Protein AF-A0A2S8BCZ3-F1 (afdb_monomer_lite)

Organism: NCBI:txid1858794

Secondary structure (DSSP, 8-state):
-HHHHHHHTT----HHHHHHHHHS--EEPPPHHHHHHHHHHHHHHH-SSS-HHHHHHHHHHHTBPPHHHHHHHHHHHHHHHHHHHHHHS---TT-EEEEEEE-S-SSSEEEEEEETTEEEEEEESSS--BTTTHHHHHHHHSSSSHHHHHHHHIIIIIIIT--GGGGS--TTSHHHHHHHHHHHTHHHHHT-TTHHHHHHHHHHHTT----HHHHHHHHHHHHGGG--EEPP-

Radius of gyration: 19.7 Å; chains: 1; bounding box: 49×42×50 Å

Structure (mmCIF, N/CA/C/O backbone):
data_AF-A0A2S8BCZ3-F1
#
_entry.id   AF-A0A2S8BCZ3-F1
#
loop_
_atom_site.group_PDB
_atom_site.id
_atom_site.type_symbol
_atom_site.label_atom_id
_atom_site.label_alt_id
_atom_site.label_comp_id
_atom_site.label_asym_id
_atom_site.label_entity_id
_atom_site.label_seq_id
_atom_site.pdbx_PDB_ins_code
_atom_site.Cartn_x
_atom_site.Cartn_y
_atom_site.Cartn_z
_atom_site.occupancy
_atom_site.B_iso_or_equiv
_atom_site.auth_seq_id
_atom_site.auth_comp_id
_atom_site.auth_asym_id
_atom_site.auth_atom_id
_atom_site.pdbx_PDB_model_num
ATOM 1 N N . MET A 1 1 ? -4.764 7.929 25.151 1.00 66.12 1 MET A N 1
ATOM 2 C CA . MET A 1 1 ? -5.389 9.267 25.342 1.00 66.12 1 MET A CA 1
ATOM 3 C C . MET A 1 1 ? -4.567 10.237 26.200 1.00 66.12 1 MET A C 1
ATOM 5 O O . MET A 1 1 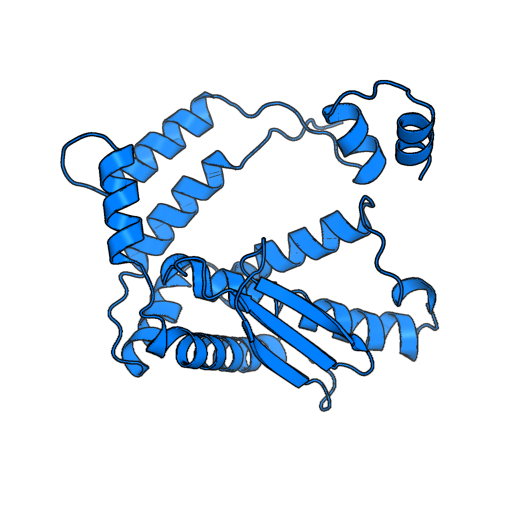? -4.537 11.414 25.863 1.00 66.12 1 MET A O 1
ATOM 9 N N . ALA A 1 2 ? -3.875 9.798 27.263 1.00 86.12 2 ALA A N 1
ATOM 10 C CA . ALA A 1 2 ? -3.095 10.701 28.126 1.00 86.12 2 ALA A CA 1
ATOM 11 C C . ALA A 1 2 ? -1.999 11.498 27.385 1.00 86.12 2 ALA A C 1
ATOM 13 O O . ALA A 1 2 ? -1.845 12.691 27.629 1.00 86.12 2 ALA A O 1
ATOM 14 N N . CYS A 1 3 ? -1.279 10.871 26.446 1.00 90.25 3 CYS A N 1
ATOM 15 C CA . CYS A 1 3 ? -0.257 11.545 25.633 1.00 90.25 3 CYS A CA 1
ATOM 16 C C . CYS A 1 3 ? -0.834 12.699 24.794 1.00 90.25 3 CYS A C 1
ATOM 18 O O . CYS A 1 3 ? -0.354 13.826 24.896 1.00 90.25 3 CYS A O 1
ATOM 20 N N . ALA A 1 4 ? -1.942 12.472 24.081 1.00 88.81 4 ALA A N 1
ATOM 21 C CA . ALA A 1 4 ? -2.619 13.525 23.320 1.00 88.81 4 ALA A CA 1
A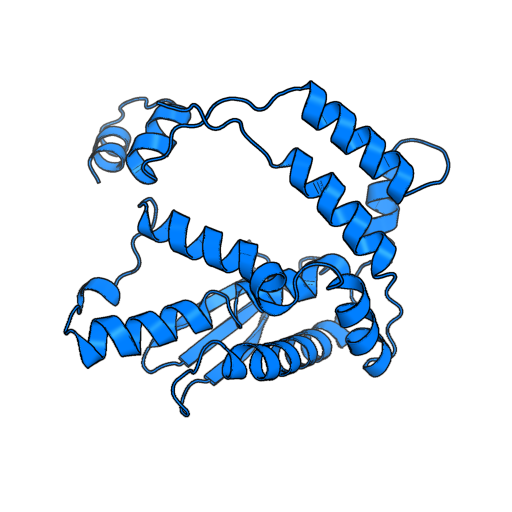TOM 22 C C . ALA A 1 4 ? -3.065 14.690 24.223 1.00 88.81 4 ALA A C 1
ATOM 24 O O . ALA A 1 4 ? -2.827 15.850 23.897 1.00 88.81 4 ALA A O 1
ATOM 25 N N . GLY A 1 5 ? -3.634 14.387 25.397 1.00 91.19 5 GLY A N 1
ATOM 26 C CA . GLY A 1 5 ? -4.016 15.406 26.380 1.00 91.19 5 GLY A CA 1
ATOM 27 C C . GLY A 1 5 ? -2.832 16.249 26.865 1.00 91.19 5 GLY A C 1
ATOM 28 O O . GLY A 1 5 ? -2.926 17.474 26.911 1.00 91.19 5 GLY A O 1
ATOM 29 N N . ARG A 1 6 ? -1.688 15.615 27.155 1.00 92.81 6 ARG A N 1
ATOM 30 C CA . ARG A 1 6 ? -0.441 16.311 27.516 1.00 92.81 6 ARG A CA 1
ATOM 31 C C . ARG A 1 6 ? 0.044 17.236 26.392 1.00 92.81 6 ARG A C 1
ATOM 33 O O . ARG A 1 6 ? 0.388 18.384 26.672 1.00 92.81 6 ARG A O 1
ATOM 40 N N . LYS A 1 7 ? 0.010 16.782 25.132 1.00 92.50 7 LYS A N 1
ATOM 41 C CA . LYS A 1 7 ? 0.375 17.611 23.967 1.00 92.50 7 LYS A CA 1
ATOM 42 C C . LYS A 1 7 ? -0.552 18.814 23.807 1.00 92.50 7 LYS A C 1
ATOM 44 O O . LYS A 1 7 ? -0.068 19.927 23.623 1.00 92.50 7 LYS A O 1
ATOM 49 N N . PHE A 1 8 ? -1.865 18.622 23.932 1.00 93.00 8 PHE A N 1
ATOM 50 C CA . PHE A 1 8 ? -2.829 19.726 23.863 1.00 93.00 8 PHE A CA 1
ATOM 51 C C . PHE A 1 8 ? -2.687 20.720 25.020 1.00 93.00 8 PHE A C 1
ATOM 53 O O . PHE A 1 8 ? -2.953 21.904 24.840 1.00 93.00 8 PHE A O 1
ATOM 60 N N . ALA A 1 9 ? -2.192 20.273 26.176 1.00 95.81 9 ALA A N 1
ATOM 61 C CA . ALA A 1 9 ? -1.815 21.141 27.290 1.00 95.81 9 ALA A CA 1
ATOM 62 C C . ALA A 1 9 ? -0.454 21.853 27.096 1.00 95.81 9 ALA A C 1
ATOM 64 O O . ALA A 1 9 ? 0.031 22.506 28.018 1.00 95.81 9 ALA A O 1
ATOM 65 N N . GLY A 1 10 ? 0.183 21.724 25.926 1.00 94.88 10 GLY A N 1
ATOM 66 C CA . GLY A 1 10 ? 1.445 22.388 25.587 1.00 94.88 10 GLY A CA 1
ATOM 67 C C . GLY A 1 10 ? 2.708 21.671 26.073 1.00 94.88 10 GLY A C 1
ATOM 68 O O . GLY A 1 10 ? 3.806 22.215 25.932 1.00 94.88 10 GLY A O 1
ATOM 69 N N . GLN A 1 11 ? 2.592 20.459 26.629 1.00 95.62 11 GLN A N 1
ATOM 70 C CA . GLN A 1 11 ? 3.765 19.697 27.059 1.00 95.62 11 GLN A CA 1
ATOM 71 C C . GLN A 1 11 ? 4.572 19.218 25.850 1.00 95.62 11 GLN A C 1
ATOM 73 O O . GLN A 1 11 ? 4.024 18.700 24.875 1.00 95.62 11 GLN A O 1
ATOM 78 N N . GLN A 1 12 ? 5.892 19.368 25.939 1.00 94.69 12 GLN A N 1
ATOM 79 C CA . GLN A 1 12 ? 6.823 18.857 24.939 1.00 94.69 12 GLN A CA 1
ATOM 80 C C . GLN A 1 12 ? 7.092 17.380 25.222 1.00 94.69 12 GLN A C 1
ATOM 82 O O . GLN A 1 12 ? 7.726 17.045 26.219 1.00 94.69 12 GLN A O 1
ATOM 87 N N . ILE A 1 13 ? 6.598 16.510 24.347 1.00 93.19 13 ILE A N 1
ATOM 88 C CA . ILE A 1 13 ? 6.816 15.063 24.410 1.00 93.19 13 ILE A CA 1
ATOM 89 C C . ILE A 1 13 ? 7.781 14.688 23.290 1.00 93.19 13 ILE A C 1
ATOM 91 O O . ILE A 1 13 ? 7.606 15.110 22.146 1.00 93.19 13 ILE A O 1
ATOM 95 N N . GLY A 1 14 ? 8.821 13.920 23.615 1.00 93.81 14 GLY A N 1
ATOM 96 C CA . GLY A 1 14 ? 9.777 13.448 22.616 1.00 93.81 14 GLY A CA 1
ATOM 97 C C . GLY A 1 14 ? 9.158 12.393 21.697 1.00 93.81 14 GLY A C 1
ATOM 98 O O . GLY A 1 14 ? 8.356 11.581 22.140 1.00 93.81 14 GLY A O 1
ATOM 99 N N . PHE A 1 15 ? 9.582 12.340 20.432 1.00 92.19 15 PHE A N 1
ATOM 100 C CA . PHE A 1 15 ? 9.026 11.414 19.432 1.00 92.19 15 PHE A CA 1
ATOM 101 C C . PHE A 1 15 ? 9.010 9.937 19.876 1.00 92.19 15 PHE A C 1
ATOM 103 O O . PHE A 1 15 ? 8.017 9.246 19.686 1.00 92.19 15 PHE A O 1
ATOM 110 N N . VAL A 1 16 ? 10.088 9.449 20.506 1.00 93.50 16 VAL A N 1
ATOM 111 C CA . VAL A 1 16 ? 10.165 8.054 20.989 1.00 93.50 16 VAL A CA 1
ATOM 112 C C . VAL A 1 16 ? 9.183 7.793 22.136 1.00 93.50 16 VAL A C 1
ATOM 114 O O . VAL A 1 16 ? 8.592 6.719 22.199 1.00 93.50 16 VAL A O 1
ATOM 117 N N . GLU A 1 17 ? 8.994 8.766 23.032 1.00 93.88 17 GLU A N 1
ATOM 118 C CA . GLU A 1 17 ? 7.990 8.674 24.099 1.00 93.88 17 GLU A CA 1
ATOM 119 C C . GLU A 1 17 ? 6.579 8.694 23.507 1.00 93.88 17 GLU A C 1
ATOM 121 O O . GLU A 1 17 ? 5.750 7.875 23.882 1.00 93.88 17 GLU A O 1
ATOM 126 N N . GLU A 1 18 ? 6.328 9.560 22.524 1.00 93.38 18 GLU A N 1
ATOM 127 C CA . GLU A 1 18 ? 5.038 9.632 21.840 1.00 93.38 18 GLU A CA 1
ATOM 128 C C . GLU A 1 18 ? 4.681 8.312 21.141 1.00 93.38 18 GLU A C 1
ATOM 130 O O . GLU A 1 18 ? 3.559 7.827 21.288 1.00 93.38 18 GLU A O 1
ATOM 135 N N . VAL A 1 19 ? 5.637 7.691 20.440 1.00 93.19 19 VAL A N 1
ATOM 136 C CA . VAL A 1 19 ? 5.438 6.380 19.802 1.00 93.19 19 VAL A CA 1
ATOM 137 C C . VAL A 1 19 ? 5.111 5.302 20.833 1.00 93.19 19 VAL A C 1
ATOM 139 O O . VAL A 1 19 ? 4.165 4.542 20.631 1.00 93.19 19 VAL A O 1
ATOM 142 N N . ARG A 1 20 ? 5.845 5.255 21.951 1.00 93.56 20 ARG A N 1
ATOM 143 C CA . ARG A 1 20 ? 5.561 4.313 23.041 1.00 93.56 20 ARG A CA 1
ATOM 144 C C . ARG A 1 20 ? 4.155 4.519 23.594 1.00 93.56 20 ARG A C 1
ATOM 146 O O . ARG A 1 20 ? 3.404 3.562 23.723 1.00 93.56 20 ARG A O 1
ATOM 153 N N . ASP A 1 21 ? 3.793 5.757 23.900 1.00 93.69 21 ASP A N 1
ATOM 154 C CA . ASP A 1 21 ? 2.518 6.068 24.540 1.00 93.69 21 ASP A CA 1
ATOM 155 C C . ASP A 1 21 ? 1.301 5.812 23.649 1.00 93.69 21 ASP A C 1
ATOM 157 O O . ASP A 1 21 ? 0.216 5.513 24.154 1.00 93.69 21 ASP A O 1
ATOM 161 N N . TYR A 1 22 ? 1.447 5.998 22.336 1.00 93.12 22 TYR A N 1
ATOM 162 C CA . TYR A 1 22 ? 0.366 5.755 21.388 1.00 93.12 22 TYR A CA 1
ATOM 163 C C . TYR A 1 22 ? 0.295 4.312 20.929 1.00 93.12 22 TYR A C 1
ATOM 165 O O . TYR A 1 22 ? -0.805 3.795 20.779 1.00 93.12 22 TYR A O 1
ATOM 173 N N . PHE A 1 23 ? 1.427 3.659 20.697 1.00 92.88 23 PHE A N 1
ATOM 174 C CA . PHE A 1 23 ? 1.451 2.391 19.973 1.00 92.88 23 PHE A CA 1
ATOM 175 C C . PHE A 1 23 ? 1.969 1.214 20.804 1.00 92.88 23 PHE A C 1
ATOM 177 O O . PHE A 1 23 ? 2.004 0.100 20.295 1.00 92.88 23 PHE A O 1
ATOM 184 N N . ASP A 1 24 ? 2.336 1.447 22.068 1.00 93.06 24 ASP A N 1
ATOM 185 C CA . ASP A 1 24 ? 2.857 0.443 23.008 1.00 93.06 24 ASP A CA 1
ATOM 186 C C . ASP A 1 24 ? 4.100 -0.298 22.480 1.00 93.06 24 ASP A C 1
ATOM 188 O O . ASP A 1 24 ? 4.313 -1.489 22.712 1.00 93.06 24 ASP A O 1
ATOM 192 N N . VAL A 1 25 ? 4.943 0.424 21.732 1.00 92.38 25 VAL A N 1
ATOM 193 C CA . VAL A 1 25 ? 6.197 -0.097 21.178 1.00 92.38 25 VAL A CA 1
ATOM 194 C C . VAL A 1 25 ? 7.382 0.799 21.503 1.00 92.38 25 VAL A C 1
ATOM 196 O O . VAL A 1 25 ? 7.318 2.025 21.444 1.00 92.38 25 VAL A O 1
ATOM 199 N N . ASP A 1 26 ? 8.505 0.158 21.806 1.00 92.31 26 ASP A N 1
ATOM 200 C CA . ASP A 1 26 ? 9.773 0.822 22.055 1.00 92.31 26 ASP A CA 1
ATOM 201 C C . ASP A 1 26 ? 10.632 0.851 20.779 1.00 92.31 26 ASP A C 1
ATOM 203 O O . ASP A 1 26 ? 11.005 -0.197 20.234 1.00 92.31 26 ASP A O 1
ATOM 207 N N . ILE A 1 27 ? 10.969 2.058 20.312 1.00 92.31 27 ILE A N 1
ATOM 208 C CA . ILE A 1 27 ? 11.780 2.276 19.107 1.00 92.31 27 ILE A CA 1
ATOM 209 C C . ILE A 1 27 ? 13.108 2.973 19.417 1.00 92.31 27 ILE A C 1
ATOM 211 O O . ILE A 1 27 ? 13.220 3.799 20.321 1.00 92.31 27 ILE A O 1
ATOM 215 N N . ALA A 1 28 ? 14.113 2.685 18.598 1.00 91.19 28 ALA A N 1
ATOM 216 C CA . ALA A 1 28 ? 15.387 3.383 18.564 1.00 91.19 28 ALA A CA 1
ATOM 217 C C . ALA A 1 28 ? 15.843 3.599 17.115 1.00 91.19 28 ALA A C 1
ATOM 219 O O . ALA A 1 28 ? 15.334 2.983 16.173 1.00 91.19 28 ALA A O 1
ATOM 220 N N . LYS A 1 29 ? 16.832 4.480 16.928 1.00 88.38 29 LYS A N 1
ATOM 221 C CA . LYS A 1 29 ? 17.465 4.678 15.618 1.00 88.38 29 LYS A CA 1
ATOM 222 C C . LYS A 1 29 ? 17.989 3.339 15.092 1.00 88.38 29 LYS A C 1
ATOM 224 O O . LYS A 1 29 ? 18.564 2.564 15.854 1.00 88.38 29 LYS A O 1
ATOM 229 N N . GLY A 1 30 ? 17.765 3.069 13.808 1.00 86.88 30 GLY A N 1
ATOM 230 C CA . GLY A 1 30 ? 18.296 1.870 13.172 1.00 86.88 30 GLY A CA 1
ATOM 231 C C . GLY A 1 30 ? 19.814 1.926 13.011 1.00 86.88 30 GLY A C 1
ATOM 232 O O . GLY A 1 30 ? 20.444 2.974 13.167 1.00 86.88 30 GLY A O 1
ATOM 233 N N . ASP A 1 31 ? 20.388 0.767 12.710 1.00 90.00 31 ASP A N 1
ATOM 234 C CA . ASP A 1 31 ? 21.821 0.591 12.502 1.00 90.00 31 ASP A CA 1
ATOM 235 C C . ASP A 1 31 ? 22.254 1.168 11.136 1.00 90.00 31 ASP A C 1
ATOM 237 O O . ASP A 1 31 ? 21.795 0.674 10.098 1.00 90.00 31 ASP A O 1
ATOM 241 N N . PRO A 1 32 ? 23.155 2.170 11.098 1.00 92.75 32 PRO A N 1
ATOM 242 C CA . PRO A 1 32 ? 23.671 2.725 9.851 1.00 92.75 32 PRO A CA 1
ATOM 243 C C . PRO A 1 32 ? 24.311 1.699 8.906 1.00 92.75 32 PRO A C 1
ATOM 245 O O . PRO A 1 32 ? 24.286 1.911 7.691 1.00 92.75 32 PRO A O 1
ATOM 248 N N . ASP A 1 33 ? 24.869 0.595 9.416 1.00 93.56 33 ASP A N 1
ATOM 249 C CA . ASP A 1 33 ? 25.419 -0.468 8.567 1.00 93.56 33 ASP A CA 1
ATOM 250 C C . ASP A 1 33 ? 24.337 -1.189 7.765 1.00 93.56 33 ASP A C 1
ATOM 252 O O . ASP A 1 33 ? 24.552 -1.512 6.595 1.00 93.56 33 ASP A O 1
ATOM 256 N N . ARG A 1 34 ? 23.137 -1.357 8.329 1.00 91.88 34 ARG A N 1
ATOM 257 C CA . ARG A 1 34 ? 21.996 -1.917 7.591 1.00 91.88 34 ARG A CA 1
ATOM 258 C C . ARG A 1 34 ? 21.568 -1.011 6.448 1.00 91.88 34 ARG A C 1
ATOM 260 O O . ARG A 1 34 ? 21.281 -1.504 5.361 1.00 91.88 34 ARG A O 1
ATOM 267 N N . TYR A 1 35 ? 21.578 0.304 6.659 1.00 93.12 35 TYR A N 1
ATOM 268 C CA . TYR A 1 35 ? 21.271 1.260 5.595 1.00 93.12 35 TYR A CA 1
ATOM 269 C C . TYR A 1 35 ? 22.334 1.233 4.490 1.00 93.12 35 TYR A C 1
ATOM 271 O O . TYR A 1 35 ? 21.990 1.220 3.309 1.00 93.12 35 TYR A O 1
ATOM 279 N N . ARG A 1 36 ? 23.625 1.136 4.843 1.00 95.00 36 ARG A N 1
ATOM 280 C CA . ARG A 1 36 ? 24.702 0.942 3.855 1.00 95.00 36 ARG A CA 1
ATOM 281 C C . ARG A 1 36 ? 24.513 -0.339 3.044 1.00 95.00 36 ARG A C 1
ATOM 283 O O . ARG A 1 36 ? 24.587 -0.296 1.821 1.00 95.00 36 ARG A O 1
ATOM 290 N N . GLN A 1 37 ? 24.215 -1.458 3.701 1.00 95.44 37 GLN A N 1
ATOM 291 C CA . GLN A 1 37 ? 23.954 -2.734 3.027 1.00 95.44 37 GLN A CA 1
ATOM 292 C C . GLN A 1 37 ? 22.728 -2.659 2.108 1.00 95.44 37 GLN A C 1
ATOM 294 O O . GLN A 1 37 ? 22.761 -3.192 1.000 1.00 95.44 37 GLN A O 1
ATOM 299 N N . ALA A 1 38 ? 21.669 -1.965 2.530 1.00 94.94 38 ALA A N 1
ATOM 300 C CA . ALA A 1 38 ? 20.491 -1.717 1.708 1.00 94.94 38 ALA A CA 1
ATOM 301 C C . ALA A 1 38 ? 20.840 -0.927 0.436 1.00 94.94 38 ALA A C 1
ATOM 303 O O . ALA A 1 38 ? 20.420 -1.312 -0.654 1.00 94.94 38 ALA A O 1
ATOM 304 N N . HIS A 1 39 ? 21.678 0.110 0.545 1.00 95.56 39 HIS A N 1
ATOM 305 C CA . HIS A 1 39 ? 22.188 0.835 -0.622 1.00 95.56 39 HIS A CA 1
ATOM 306 C C . HIS A 1 39 ? 23.003 -0.060 -1.560 1.00 95.56 39 HIS A C 1
ATOM 308 O O . HIS A 1 39 ? 22.779 -0.004 -2.765 1.00 95.56 39 HIS A O 1
ATOM 314 N N . THR A 1 40 ? 23.880 -0.924 -1.040 1.00 96.44 40 THR A N 1
ATOM 315 C CA . THR A 1 40 ? 24.633 -1.887 -1.866 1.00 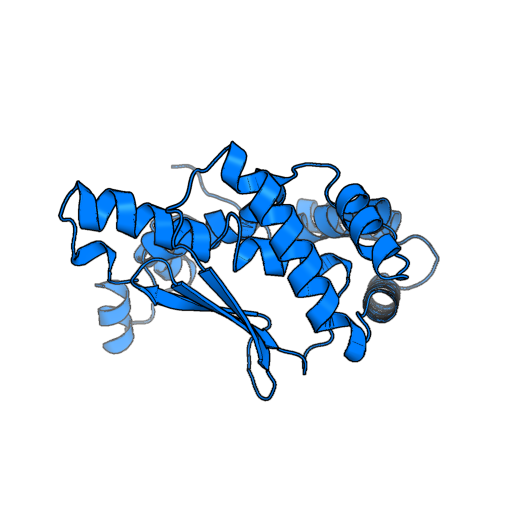96.44 40 THR A CA 1
ATOM 316 C C . THR A 1 40 ? 23.709 -2.873 -2.587 1.00 96.44 40 THR A C 1
ATOM 318 O O . THR A 1 40 ? 23.912 -3.167 -3.762 1.00 96.44 40 THR A O 1
ATOM 321 N N . ARG A 1 41 ? 22.663 -3.371 -1.916 1.00 96.88 41 ARG A N 1
ATOM 322 C CA . ARG A 1 41 ? 21.671 -4.265 -2.536 1.00 96.88 41 ARG A CA 1
ATOM 323 C C . ARG A 1 41 ? 20.863 -3.554 -3.621 1.00 96.88 41 ARG A C 1
ATOM 325 O O . ARG A 1 41 ? 20.662 -4.125 -4.688 1.00 96.88 41 ARG A O 1
ATOM 332 N N . LEU A 1 42 ? 20.443 -2.310 -3.376 1.00 96.88 42 LEU A N 1
ATOM 333 C CA . LEU A 1 42 ? 19.763 -1.479 -4.376 1.00 96.88 42 LEU A CA 1
ATOM 334 C C . LEU A 1 42 ? 20.656 -1.204 -5.588 1.00 96.88 42 LEU A C 1
ATOM 336 O O . LEU A 1 42 ? 20.185 -1.263 -6.721 1.00 96.88 42 LEU A O 1
ATOM 340 N N . ASP A 1 43 ? 21.937 -0.923 -5.351 1.00 96.50 43 ASP A N 1
ATOM 341 C CA . ASP A 1 43 ? 22.931 -0.683 -6.395 1.00 96.50 43 ASP A CA 1
ATOM 342 C C . ASP A 1 43 ? 23.043 -1.870 -7.355 1.00 96.50 43 ASP A C 1
ATOM 344 O O . ASP A 1 43 ? 22.931 -1.688 -8.573 1.00 96.50 43 ASP A O 1
ATOM 348 N N . ALA A 1 44 ? 23.157 -3.075 -6.789 1.00 96.50 44 ALA A N 1
ATOM 349 C CA . ALA A 1 44 ? 23.226 -4.326 -7.529 1.00 96.50 44 ALA A CA 1
ATOM 350 C C . ALA A 1 44 ? 21.913 -4.643 -8.265 1.00 96.50 44 ALA A C 1
ATOM 352 O O . ALA A 1 44 ? 21.946 -4.968 -9.449 1.00 96.50 44 ALA A O 1
ATOM 353 N N . ALA A 1 45 ? 20.762 -4.503 -7.594 1.00 96.62 45 ALA A N 1
ATOM 354 C CA . ALA A 1 45 ? 19.448 -4.804 -8.169 1.00 96.62 45 ALA A CA 1
ATOM 355 C C . ALA A 1 45 ? 19.089 -3.875 -9.342 1.00 96.62 45 ALA A C 1
ATOM 357 O O . ALA A 1 45 ? 18.497 -4.299 -10.336 1.00 96.62 45 ALA A O 1
ATOM 358 N N . LEU A 1 46 ? 19.451 -2.592 -9.252 1.00 96.19 46 LEU A N 1
ATOM 359 C CA . LEU A 1 46 ? 19.222 -1.648 -10.343 1.00 96.19 46 LEU A CA 1
ATOM 360 C C . LEU A 1 46 ? 20.201 -1.861 -11.501 1.00 96.19 46 LEU A C 1
ATOM 362 O O . LEU A 1 46 ? 19.779 -1.741 -12.657 1.00 96.19 46 LEU A O 1
ATOM 366 N N . GLY A 1 47 ? 21.462 -2.186 -11.187 1.00 94.31 47 GLY A N 1
ATOM 367 C CA . GLY A 1 47 ? 22.551 -2.361 -12.147 1.00 94.31 47 GLY A CA 1
ATOM 368 C C . GLY A 1 47 ? 22.916 -1.070 -12.890 1.00 94.31 47 GLY A C 1
ATOM 369 O O . GLY A 1 47 ? 22.326 -0.013 -12.669 1.00 94.31 47 GLY A O 1
ATOM 370 N N . GLY A 1 48 ? 23.894 -1.134 -13.792 1.00 93.62 48 GLY A N 1
ATOM 371 C CA . GLY A 1 48 ? 24.329 0.016 -14.596 1.00 93.62 48 GLY A CA 1
ATOM 372 C C . GLY A 1 48 ? 25.305 0.959 -13.883 1.00 93.62 48 GLY A C 1
ATOM 373 O O . GLY A 1 48 ? 25.795 0.678 -12.794 1.00 93.62 48 GLY A O 1
ATOM 374 N N . THR A 1 49 ? 25.623 2.077 -14.534 1.00 93.38 49 THR A N 1
ATOM 375 C CA . THR A 1 49 ? 26.658 3.029 -14.098 1.00 93.38 49 THR A CA 1
ATOM 376 C C . THR A 1 49 ? 26.065 4.382 -13.711 1.00 93.38 49 THR A C 1
ATOM 378 O O . THR A 1 49 ? 25.024 4.777 -14.232 1.00 93.38 49 THR A O 1
ATOM 381 N N . GLY A 1 50 ? 26.767 5.130 -12.857 1.00 95.25 50 GLY A N 1
ATOM 382 C CA . GLY A 1 50 ? 26.362 6.467 -12.412 1.00 95.25 50 GLY A CA 1
ATOM 383 C C . GLY A 1 50 ? 25.641 6.478 -11.056 1.00 95.25 50 GLY A C 1
ATOM 384 O O . GLY A 1 50 ? 25.469 5.421 -10.433 1.00 95.25 50 GLY A O 1
ATOM 385 N N . PRO A 1 51 ? 25.238 7.667 -10.568 1.00 97.25 51 PRO A N 1
ATOM 386 C CA . PRO A 1 51 ? 24.663 7.827 -9.236 1.00 97.25 51 PRO A CA 1
ATOM 387 C C . PRO A 1 51 ? 23.424 6.950 -9.012 1.00 97.25 51 PRO A C 1
ATOM 389 O O . PRO A 1 51 ? 22.524 6.885 -9.850 1.00 97.25 51 PRO A O 1
ATOM 392 N N . LEU A 1 52 ? 23.355 6.290 -7.850 1.00 95.88 52 LEU A N 1
ATOM 393 C CA . LEU A 1 52 ? 22.239 5.406 -7.487 1.00 95.88 52 LEU A CA 1
ATOM 394 C C . LEU A 1 52 ? 20.883 6.131 -7.519 1.00 95.88 52 LEU A C 1
ATOM 396 O O . LEU A 1 52 ? 19.891 5.573 -7.983 1.00 95.88 52 LEU A O 1
ATOM 400 N N . ALA A 1 53 ? 20.849 7.385 -7.059 1.00 95.94 53 ALA A N 1
ATOM 401 C CA . ALA A 1 53 ? 19.635 8.198 -7.036 1.00 95.94 53 ALA A CA 1
ATOM 402 C C . ALA A 1 53 ? 19.049 8.415 -8.443 1.00 95.94 53 ALA A C 1
ATOM 404 O O . ALA A 1 53 ? 17.844 8.251 -8.635 1.00 95.94 53 ALA A O 1
ATOM 405 N N . ASP A 1 54 ? 19.898 8.700 -9.435 1.00 97.62 54 ASP A N 1
ATOM 406 C CA . ASP A 1 54 ? 19.467 8.936 -10.817 1.00 97.62 54 ASP A CA 1
ATOM 407 C C . ASP A 1 54 ? 18.912 7.659 -11.451 1.00 97.62 54 ASP A C 1
ATOM 409 O O . ASP A 1 54 ? 17.871 7.685 -12.114 1.00 97.62 54 ASP A O 1
ATOM 413 N N . ARG A 1 55 ? 19.565 6.518 -11.191 1.00 97.25 55 ARG A N 1
ATOM 414 C CA . ARG A 1 55 ? 19.095 5.200 -11.640 1.00 97.25 55 ARG A CA 1
ATOM 415 C C . ARG A 1 55 ? 17.772 4.810 -10.991 1.00 97.25 55 ARG A C 1
ATOM 417 O O . ARG A 1 55 ? 16.888 4.317 -11.685 1.00 97.25 55 ARG A O 1
ATOM 424 N N . MET A 1 56 ? 17.599 5.080 -9.698 1.00 96.31 56 MET A N 1
ATOM 425 C CA . MET A 1 56 ? 16.333 4.843 -8.999 1.00 96.31 56 MET A CA 1
ATOM 426 C C . MET A 1 56 ? 15.209 5.724 -9.559 1.00 96.31 56 MET A C 1
ATOM 428 O O . MET A 1 56 ? 14.100 5.246 -9.786 1.00 96.31 56 MET A O 1
ATOM 432 N N . ALA A 1 57 ? 15.489 6.999 -9.840 1.00 96.12 57 ALA A N 1
ATOM 433 C CA . ALA A 1 57 ? 14.520 7.897 -10.462 1.00 96.12 57 ALA A CA 1
ATOM 434 C C . ALA A 1 57 ? 14.145 7.444 -11.884 1.00 96.12 57 ALA A C 1
ATOM 436 O O . ALA A 1 57 ? 12.973 7.482 -12.253 1.00 96.12 57 ALA A O 1
ATOM 437 N N . ALA A 1 58 ? 15.119 6.986 -12.678 1.00 96.12 58 ALA A N 1
ATOM 438 C CA . ALA A 1 58 ? 14.867 6.424 -14.004 1.00 96.12 58 ALA A CA 1
ATOM 439 C C . ALA A 1 58 ? 14.047 5.128 -13.937 1.00 96.12 58 ALA A C 1
ATOM 441 O O . ALA A 1 58 ? 13.110 4.970 -14.715 1.00 96.12 58 ALA A O 1
ATOM 442 N N . HIS A 1 59 ? 14.355 4.243 -12.985 1.00 96.12 59 HIS A N 1
ATOM 443 C CA . HIS A 1 59 ? 13.597 3.018 -12.751 1.00 96.12 59 HIS A CA 1
ATOM 444 C C . HIS A 1 59 ? 12.140 3.317 -12.390 1.00 96.12 59 HIS A C 1
ATOM 446 O O . HIS A 1 59 ? 11.251 2.780 -13.037 1.00 96.12 59 HIS A O 1
ATOM 452 N N . ARG A 1 60 ? 11.887 4.238 -11.448 1.00 95.19 60 ARG A N 1
ATOM 453 C CA . ARG A 1 60 ? 10.520 4.648 -11.082 1.00 95.19 60 ARG A CA 1
ATOM 454 C C . ARG A 1 60 ? 9.745 5.224 -12.265 1.00 95.19 60 ARG A C 1
ATOM 456 O O . ARG A 1 60 ? 8.602 4.846 -12.450 1.00 95.19 60 ARG A O 1
ATOM 463 N N . ARG A 1 61 ? 10.367 6.072 -13.094 1.00 95.38 61 ARG A N 1
ATOM 464 C CA . ARG A 1 61 ? 9.721 6.608 -14.308 1.00 95.38 61 ARG A CA 1
ATOM 465 C C . ARG A 1 61 ? 9.349 5.517 -15.313 1.00 95.38 61 ARG A C 1
ATOM 467 O O . ARG A 1 61 ? 8.312 5.606 -15.957 1.00 95.38 61 ARG A O 1
ATOM 474 N N . ALA A 1 62 ? 10.206 4.510 -15.474 1.00 94.62 62 ALA A N 1
ATOM 475 C CA . ALA A 1 62 ? 9.939 3.380 -16.362 1.00 94.62 62 ALA A CA 1
ATOM 476 C C . ALA A 1 62 ? 8.868 2.425 -15.806 1.00 94.62 62 ALA A C 1
ATOM 478 O O . ALA A 1 62 ? 8.252 1.694 -16.574 1.00 94.62 62 ALA A O 1
ATOM 479 N N . ASP A 1 63 ? 8.661 2.439 -14.489 1.00 96.12 63 ASP A N 1
ATOM 480 C CA . ASP A 1 63 ? 7.692 1.607 -13.777 1.00 96.12 63 ASP A CA 1
ATOM 481 C C . ASP A 1 63 ? 6.304 2.267 -13.659 1.00 96.12 63 ASP A C 1
ATOM 483 O O . ASP A 1 63 ? 5.396 1.691 -13.069 1.00 96.12 63 ASP A O 1
ATOM 487 N N . GLU A 1 64 ? 6.112 3.475 -14.198 1.00 95.94 64 GLU A N 1
ATOM 488 C CA . GLU A 1 64 ? 4.830 4.181 -14.130 1.00 95.94 64 GLU A CA 1
ATOM 489 C C . GLU A 1 64 ? 3.728 3.438 -14.897 1.00 95.94 64 GLU A C 1
ATOM 491 O O . GLU A 1 64 ? 3.869 3.091 -16.072 1.00 95.94 64 GLU A O 1
ATOM 496 N N . ILE A 1 65 ? 2.583 3.258 -14.243 1.00 94.38 65 ILE A N 1
ATOM 497 C CA . ILE A 1 65 ? 1.372 2.735 -14.865 1.00 94.38 65 ILE A CA 1
ATOM 498 C C . ILE A 1 65 ? 0.768 3.839 -15.741 1.00 94.38 65 ILE A C 1
ATOM 500 O O . ILE A 1 65 ? 0.500 4.941 -15.245 1.00 94.38 65 ILE A O 1
ATOM 504 N N . PRO A 1 66 ? 0.482 3.573 -17.029 1.00 92.00 66 PRO A N 1
ATOM 505 C CA . PRO A 1 66 ? -0.269 4.511 -17.851 1.00 92.00 66 PRO A CA 1
ATOM 506 C C . PRO A 1 66 ? -1.629 4.818 -17.196 1.00 92.00 66 PRO A C 1
ATOM 508 O O . PRO A 1 66 ? -2.359 3.874 -16.893 1.00 92.00 66 PRO A O 1
ATOM 511 N N . PRO A 1 67 ? -2.038 6.092 -17.021 1.00 88.25 67 PRO A N 1
ATOM 512 C CA . PRO A 1 67 ? -3.276 6.429 -16.307 1.00 88.25 67 PRO A CA 1
ATOM 513 C C . PRO A 1 67 ? -4.523 5.707 -16.841 1.00 88.25 67 PRO A C 1
ATOM 515 O O . PRO A 1 67 ? -5.332 5.207 -16.071 1.00 88.25 67 PRO A O 1
ATOM 518 N N . ALA A 1 68 ? -4.620 5.541 -18.165 1.00 90.50 68 ALA A N 1
ATOM 519 C CA . ALA A 1 68 ? -5.715 4.826 -18.832 1.00 90.50 68 ALA A CA 1
ATOM 520 C C . ALA A 1 68 ? -5.740 3.301 -18.581 1.00 90.50 68 ALA A C 1
ATOM 522 O O . ALA A 1 68 ? -6.627 2.607 -19.073 1.00 90.50 68 ALA A O 1
ATOM 523 N N . ARG A 1 69 ? -4.738 2.754 -17.885 1.00 94.50 69 ARG A N 1
ATOM 524 C CA . ARG A 1 69 ? -4.647 1.340 -17.495 1.00 94.50 69 ARG A CA 1
ATOM 525 C C . ARG A 1 69 ? -4.830 1.129 -15.996 1.00 94.50 69 ARG A C 1
ATOM 527 O O . ARG A 1 69 ? -5.042 -0.010 -15.596 1.00 94.50 69 ARG A O 1
ATOM 534 N N . LEU A 1 70 ? -4.771 2.190 -15.188 1.00 93.81 70 LEU A N 1
ATOM 535 C CA . LEU A 1 70 ? -4.763 2.095 -13.728 1.00 93.81 70 LEU A CA 1
ATOM 536 C C . LEU A 1 70 ? -5.996 1.364 -13.187 1.00 93.81 70 LEU A C 1
ATOM 538 O O . LEU A 1 70 ? -5.849 0.397 -12.448 1.00 93.81 70 LEU A O 1
ATOM 542 N N . GLU A 1 71 ? -7.192 1.777 -13.604 1.00 95.31 71 GLU A N 1
ATOM 543 C CA . GLU A 1 71 ? -8.455 1.175 -13.160 1.00 95.31 71 GLU A CA 1
ATOM 544 C C . GLU A 1 71 ? -8.531 -0.322 -13.495 1.00 95.31 71 GLU A C 1
ATOM 546 O O . GLU A 1 71 ? -8.811 -1.148 -12.627 1.00 95.31 71 GLU A O 1
ATOM 551 N N . ALA A 1 72 ? -8.181 -0.694 -14.730 1.00 97.06 72 ALA A N 1
ATOM 552 C CA . ALA A 1 72 ? -8.148 -2.094 -15.152 1.00 97.06 72 ALA A CA 1
ATOM 553 C C . ALA A 1 72 ? -7.154 -2.925 -14.322 1.00 97.06 72 ALA A C 1
ATOM 555 O O . ALA A 1 72 ? -7.466 -4.051 -13.938 1.00 97.06 72 ALA A O 1
ATOM 556 N N . CYS A 1 73 ? -5.985 -2.362 -13.996 1.00 97.50 73 CYS A N 1
ATOM 557 C CA . CYS A 1 73 ? -5.008 -3.032 -13.139 1.00 97.50 73 CYS A CA 1
ATOM 558 C C . CYS A 1 73 ? -5.545 -3.215 -11.710 1.00 97.50 73 CYS A C 1
ATOM 560 O O . CYS A 1 73 ? -5.407 -4.300 -11.153 1.00 97.50 73 CYS A O 1
ATOM 562 N N . ILE A 1 74 ? -6.186 -2.191 -11.127 1.00 97.50 74 ILE A N 1
ATOM 563 C CA . ILE A 1 74 ? -6.790 -2.268 -9.784 1.00 97.50 74 ILE A CA 1
ATOM 564 C C . ILE A 1 74 ? -7.793 -3.422 -9.717 1.00 97.50 74 ILE A C 1
ATOM 566 O O . ILE A 1 74 ? -7.699 -4.265 -8.823 1.00 97.50 74 ILE A O 1
ATOM 570 N N . HIS A 1 75 ? -8.712 -3.496 -10.682 1.00 98.00 75 HIS A N 1
ATOM 571 C CA . HIS A 1 75 ? -9.709 -4.564 -10.728 1.00 98.00 75 HIS A CA 1
ATOM 572 C C . HIS A 1 75 ? -9.083 -5.948 -10.917 1.00 98.00 75 HIS A C 1
ATOM 574 O O . HIS A 1 75 ? -9.494 -6.889 -10.237 1.00 98.00 75 HIS A O 1
ATOM 580 N N . ALA A 1 76 ? -8.076 -6.077 -11.786 1.00 98.25 76 ALA A N 1
ATOM 581 C CA . ALA A 1 76 ? -7.401 -7.350 -12.022 1.00 98.25 76 ALA A CA 1
ATOM 582 C C . ALA A 1 76 ? -6.698 -7.870 -10.756 1.00 98.25 76 ALA A C 1
ATOM 584 O O . ALA A 1 76 ? -6.914 -9.015 -10.355 1.00 98.25 76 ALA A O 1
ATOM 585 N N . PHE A 1 77 ? -5.930 -7.015 -10.069 1.00 98.31 77 PHE A N 1
ATOM 586 C CA . PHE A 1 77 ? -5.284 -7.386 -8.807 1.00 98.31 77 PHE A CA 1
ATOM 587 C C . PHE A 1 77 ? -6.295 -7.685 -7.706 1.00 98.31 77 PHE A C 1
ATOM 589 O O . PHE A 1 77 ? -6.138 -8.674 -6.994 1.00 98.31 77 PHE A O 1
ATOM 596 N N . SER A 1 78 ? -7.337 -6.862 -7.574 1.00 97.75 78 SER A N 1
ATOM 597 C CA . SER A 1 78 ? -8.383 -7.070 -6.573 1.00 97.75 78 SER A CA 1
ATOM 598 C C . SER A 1 78 ? -9.060 -8.425 -6.749 1.00 97.75 78 SER A C 1
ATOM 600 O O . SER A 1 78 ? -9.155 -9.187 -5.788 1.00 97.75 78 SER A O 1
ATOM 602 N N . SER A 1 79 ? -9.459 -8.761 -7.981 1.00 96.88 79 SER A N 1
ATOM 603 C CA . SER A 1 79 ? -10.094 -10.043 -8.287 1.00 96.88 79 SER A CA 1
ATOM 604 C C . SER A 1 79 ? -9.173 -11.215 -7.950 1.00 96.88 79 SER A C 1
ATOM 606 O O . SER A 1 79 ? -9.576 -12.118 -7.220 1.00 96.88 79 SER A O 1
ATOM 608 N N . ALA A 1 80 ? -7.920 -11.174 -8.412 1.00 97.31 80 ALA A N 1
ATOM 609 C CA . ALA A 1 80 ? -6.955 -12.242 -8.166 1.00 97.31 80 ALA A CA 1
ATOM 610 C C . ALA A 1 80 ? -6.655 -12.430 -6.6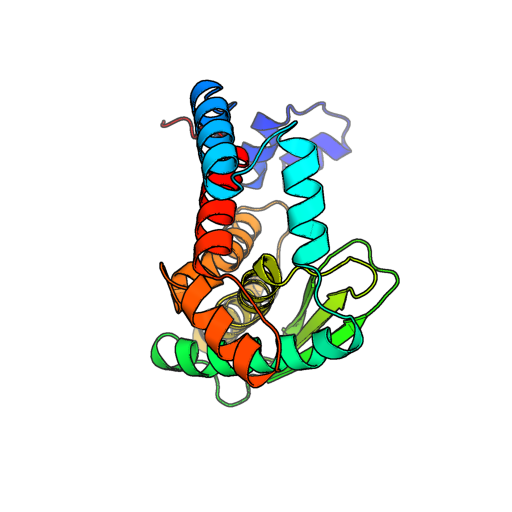66 1.00 97.31 80 ALA A C 1
ATOM 612 O O . ALA A 1 80 ? -6.569 -13.557 -6.174 1.00 97.31 80 ALA A O 1
ATOM 613 N N . LEU A 1 81 ? -6.533 -11.329 -5.915 1.00 97.38 81 LEU A N 1
ATOM 614 C CA . LEU A 1 81 ? -6.343 -11.373 -4.465 1.00 97.38 81 LEU A CA 1
ATOM 615 C C . LEU A 1 81 ? -7.580 -11.915 -3.753 1.00 97.38 81 LEU A C 1
ATOM 617 O O . LEU A 1 81 ? -7.438 -12.731 -2.847 1.00 97.38 81 LEU A O 1
ATOM 621 N N . ARG A 1 82 ? -8.786 -11.509 -4.161 1.00 95.94 82 ARG A N 1
ATOM 622 C CA . ARG A 1 82 ? -10.042 -11.987 -3.571 1.00 95.94 82 ARG A CA 1
ATOM 623 C C . ARG A 1 82 ? -10.171 -13.502 -3.686 1.00 95.94 82 ARG A C 1
ATOM 625 O O . ARG A 1 82 ? -10.467 -14.156 -2.686 1.00 95.94 82 ARG A O 1
ATOM 632 N N . ASP A 1 83 ? -9.908 -14.051 -4.870 1.00 93.50 83 ASP A N 1
ATOM 633 C CA . ASP A 1 83 ? -9.981 -15.494 -5.124 1.00 93.50 83 ASP A CA 1
ATOM 634 C C . ASP A 1 83 ? -8.991 -16.267 -4.245 1.00 93.50 83 ASP A C 1
ATOM 636 O O . ASP A 1 83 ? -9.339 -17.280 -3.635 1.00 93.50 83 ASP A O 1
ATOM 640 N N . ARG A 1 84 ? -7.768 -15.744 -4.105 1.00 91.88 84 ARG A N 1
ATOM 641 C CA . ARG A 1 84 ? -6.729 -16.330 -3.254 1.00 91.88 84 ARG A CA 1
ATOM 642 C C . ARG A 1 84 ? -7.076 -16.255 -1.767 1.00 91.88 84 ARG A C 1
ATOM 644 O O . ARG A 1 84 ? -6.890 -17.233 -1.045 1.00 91.88 84 ARG A O 1
ATOM 651 N N . VAL A 1 85 ? -7.540 -15.095 -1.306 1.00 90.69 85 VAL A N 1
ATOM 652 C CA . VAL A 1 85 ? -7.770 -14.793 0.112 1.00 90.69 85 VAL A CA 1
ATOM 653 C C . VAL A 1 85 ? -9.004 -15.505 0.640 1.00 90.69 85 VAL A C 1
ATOM 655 O O . VAL A 1 85 ? -8.955 -16.011 1.755 1.00 90.69 85 VAL A O 1
ATOM 658 N N . ARG A 1 86 ? -10.086 -15.613 -0.140 1.00 89.12 86 ARG A N 1
ATOM 659 C CA . ARG A 1 86 ? -11.321 -16.289 0.299 1.00 89.12 86 ARG A CA 1
ATOM 660 C C . ARG A 1 86 ? -11.121 -17.767 0.642 1.00 89.12 86 ARG A C 1
ATOM 662 O O . ARG A 1 86 ? -11.880 -18.291 1.454 1.00 89.12 86 ARG A O 1
ATOM 669 N N . ALA A 1 87 ? -10.109 -18.421 0.069 1.00 87.69 87 ALA A N 1
ATOM 670 C CA . ALA A 1 87 ? -9.761 -19.801 0.403 1.00 87.69 87 ALA A CA 1
ATOM 671 C C . ALA A 1 87 ? -9.247 -19.950 1.849 1.00 87.69 87 ALA A C 1
ATOM 673 O O . ALA A 1 87 ? -9.599 -20.912 2.529 1.00 87.69 87 ALA A O 1
ATOM 674 N N . ASP A 1 88 ? -8.467 -18.977 2.330 1.00 86.81 88 ASP A N 1
ATOM 675 C CA . ASP A 1 88 ? -7.798 -19.033 3.639 1.00 86.81 88 ASP A CA 1
ATOM 676 C C . ASP A 1 88 ? -8.523 -18.190 4.707 1.00 86.81 88 ASP A C 1
ATOM 678 O O . ASP A 1 88 ? -8.510 -18.493 5.904 1.00 86.81 88 ASP A O 1
ATOM 682 N N . TYR A 1 89 ? -9.195 -17.124 4.275 1.00 84.81 89 TYR A N 1
ATOM 683 C CA . TYR A 1 89 ? -9.885 -16.146 5.105 1.00 84.81 89 TYR A CA 1
ATOM 684 C C . TYR A 1 89 ? -11.324 -15.986 4.600 1.00 84.81 89 TYR A C 1
ATOM 686 O O . TYR A 1 89 ? -11.609 -15.049 3.854 1.00 84.81 89 TYR A O 1
ATOM 694 N N . PRO A 1 90 ? -12.251 -16.876 4.999 1.00 87.94 90 PRO A N 1
ATOM 695 C CA . PRO A 1 90 ? -13.635 -16.777 4.563 1.00 87.94 90 PRO A CA 1
ATOM 696 C C . PRO A 1 90 ? -14.239 -15.449 5.029 1.00 87.94 90 PRO A C 1
ATOM 698 O O . PRO A 1 90 ? -14.107 -15.064 6.197 1.00 87.94 90 PRO A O 1
ATOM 701 N N . LEU A 1 91 ? -14.895 -14.763 4.097 1.00 91.94 91 LEU A N 1
ATOM 702 C CA . LEU A 1 91 ? -15.611 -13.512 4.319 1.00 91.94 91 LEU A CA 1
ATOM 703 C C . LEU A 1 91 ? -17.114 -13.724 4.083 1.00 91.94 91 LEU A C 1
ATOM 705 O O . LEU A 1 91 ? -17.478 -14.660 3.371 1.00 91.94 91 LEU A O 1
ATOM 709 N N . PRO A 1 92 ? -17.989 -12.884 4.664 1.00 92.88 92 PRO A N 1
ATOM 710 C CA . PRO A 1 92 ? -19.422 -12.928 4.382 1.00 92.88 92 PRO A CA 1
ATOM 711 C C . PRO A 1 92 ? -19.713 -12.809 2.884 1.00 92.88 92 PRO A C 1
ATOM 713 O O . PRO A 1 92 ? -19.100 -11.992 2.203 1.00 92.88 92 PRO A O 1
ATOM 716 N N . ASP A 1 93 ? -20.684 -13.568 2.373 1.00 91.12 93 ASP A N 1
ATOM 717 C CA . ASP A 1 93 ? -21.002 -13.591 0.934 1.00 91.12 93 ASP A CA 1
ATOM 718 C C . ASP A 1 93 ? -21.420 -12.221 0.378 1.00 91.12 93 ASP A C 1
ATOM 720 O O . ASP A 1 93 ? -21.267 -11.956 -0.815 1.00 91.12 93 ASP A O 1
ATOM 724 N N . THR A 1 94 ? -21.929 -11.348 1.250 1.00 94.00 94 THR A N 1
ATOM 725 C CA . THR A 1 94 ? -22.389 -9.994 0.927 1.00 94.00 94 THR A CA 1
ATOM 726 C C . THR A 1 94 ? -21.269 -8.955 0.904 1.00 94.00 94 THR A C 1
ATOM 728 O O . THR A 1 94 ? -21.549 -7.796 0.599 1.00 94.00 94 THR A O 1
ATOM 731 N N . GLU A 1 95 ? -20.024 -9.329 1.231 1.00 96.88 95 GLU A N 1
ATOM 732 C CA . GLU A 1 95 ? -18.910 -8.382 1.194 1.00 96.88 95 GLU A CA 1
ATOM 733 C C . GLU A 1 95 ? -18.686 -7.839 -0.216 1.00 96.88 95 GLU A C 1
ATOM 735 O O . GLU A 1 95 ? -18.705 -8.586 -1.206 1.00 96.88 95 GLU A O 1
ATOM 740 N N . THR A 1 96 ? -18.513 -6.521 -0.303 1.00 97.19 96 THR A N 1
ATOM 741 C CA . THR A 1 96 ? -18.300 -5.827 -1.573 1.00 97.19 96 THR A CA 1
ATOM 742 C C . THR A 1 96 ? -17.350 -4.646 -1.429 1.00 97.19 96 THR A C 1
ATOM 744 O O . THR A 1 96 ? -17.372 -3.908 -0.441 1.00 97.19 96 THR A O 1
ATOM 747 N N . ILE A 1 97 ? -16.550 -4.434 -2.474 1.00 98.19 97 ILE A N 1
ATOM 748 C CA . ILE A 1 97 ? -15.696 -3.259 -2.631 1.00 98.19 97 ILE A CA 1
ATOM 749 C C . ILE A 1 97 ? -16.091 -2.528 -3.911 1.00 98.19 97 ILE A C 1
ATOM 751 O O . ILE A 1 97 ? -16.133 -3.123 -4.989 1.00 98.19 97 ILE A O 1
ATOM 755 N N . THR A 1 98 ? -16.331 -1.226 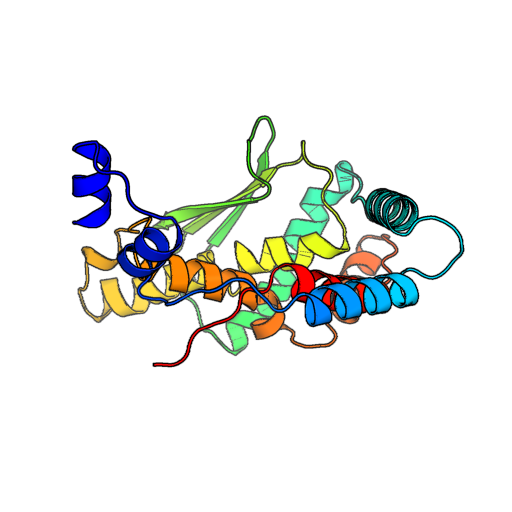-3.791 1.00 97.88 98 THR A N 1
ATOM 756 C CA . THR A 1 98 ? -16.390 -0.302 -4.926 1.00 97.88 98 THR A CA 1
ATOM 757 C C . THR A 1 98 ? -15.024 0.351 -5.092 1.00 97.88 98 THR A C 1
ATOM 759 O O . THR A 1 98 ? -14.487 0.893 -4.129 1.00 97.88 98 THR A O 1
ATOM 762 N N . TYR A 1 99 ? -14.464 0.318 -6.300 1.00 96.75 99 TYR A N 1
ATOM 763 C CA . TYR A 1 99 ? -13.213 1.009 -6.609 1.00 96.75 99 TYR A CA 1
ATOM 764 C C . TYR A 1 99 ? -13.488 2.338 -7.296 1.00 96.75 99 TYR A C 1
ATOM 766 O O . TYR A 1 99 ? -14.319 2.413 -8.198 1.00 96.75 99 TYR A O 1
ATOM 774 N N . GLU A 1 100 ? -12.765 3.373 -6.883 1.00 95.56 100 GLU A N 1
ATOM 775 C CA . GLU A 1 100 ? -12.852 4.705 -7.472 1.00 95.56 100 GLU A CA 1
ATOM 776 C C . GLU A 1 100 ? -11.453 5.223 -7.792 1.00 95.56 100 GLU A C 1
ATOM 778 O O . GLU A 1 100 ? -10.561 5.219 -6.943 1.00 95.56 100 GLU A O 1
ATOM 783 N N . VAL A 1 101 ? -11.253 5.707 -9.015 1.00 92.19 101 VAL A N 1
ATOM 784 C CA . VAL A 1 101 ? -10.053 6.469 -9.363 1.00 92.19 101 VAL A CA 1
ATOM 785 C C . VAL A 1 101 ? -10.353 7.945 -9.137 1.00 92.19 101 VAL A C 1
ATOM 787 O O . VAL A 1 101 ? -11.236 8.513 -9.777 1.00 92.19 101 VAL A O 1
ATOM 790 N N . VAL A 1 102 ? -9.631 8.564 -8.207 1.00 92.75 102 VAL A N 1
ATOM 791 C CA . VAL A 1 102 ? -9.877 9.938 -7.750 1.00 92.75 102 VAL A CA 1
ATOM 792 C C . VAL A 1 102 ? -8.680 10.846 -8.023 1.00 92.75 102 VAL A C 1
ATOM 794 O O . VAL A 1 102 ? -7.567 10.382 -8.263 1.00 92.75 102 VAL A O 1
ATOM 797 N N . THR A 1 103 ? -8.913 12.153 -7.959 1.00 90.94 103 THR A N 1
ATOM 798 C CA . THR A 1 103 ? -7.894 13.210 -8.056 1.00 90.94 103 THR A CA 1
ATOM 799 C C . THR A 1 103 ? -8.071 14.206 -6.905 1.00 90.94 103 THR A C 1
ATOM 801 O O . THR A 1 103 ? -9.041 14.133 -6.143 1.00 90.94 103 THR A O 1
ATOM 804 N N . ASP A 1 104 ? -7.146 15.150 -6.785 1.00 88.56 104 ASP A N 1
ATOM 805 C CA . ASP A 1 104 ? -7.056 16.193 -5.764 1.00 88.56 104 ASP A CA 1
ATOM 806 C C . ASP A 1 104 ? -7.040 15.623 -4.336 1.00 88.56 104 ASP A C 1
ATOM 808 O O . ASP A 1 104 ? -7.792 16.037 -3.447 1.00 88.56 104 ASP A O 1
ATOM 812 N N . LYS A 1 105 ? -6.207 14.591 -4.124 1.00 89.19 105 LYS A N 1
ATOM 813 C CA . LYS A 1 105 ? -6.022 13.933 -2.820 1.00 89.19 105 LYS A CA 1
ATOM 814 C C . LYS A 1 105 ? -4.564 13.972 -2.353 1.00 89.19 105 LYS A C 1
ATOM 816 O O . LYS A 1 105 ? -3.654 13.865 -3.171 1.00 89.19 105 LYS A O 1
ATOM 821 N N . PRO A 1 106 ? -4.318 14.063 -1.031 1.00 86.62 106 PRO A N 1
ATOM 822 C CA . PRO A 1 106 ? -2.967 14.065 -0.468 1.00 86.62 106 PRO A CA 1
ATOM 823 C C . PRO A 1 106 ? -2.385 12.655 -0.231 1.00 86.62 106 PRO A C 1
ATOM 825 O O . PRO A 1 106 ? -1.279 12.539 0.290 1.00 86.62 106 PRO A O 1
ATOM 828 N N . TRP A 1 107 ? -3.117 11.590 -0.570 1.00 87.25 107 TRP A N 1
ATOM 829 C CA . TRP A 1 107 ? -2.760 10.183 -0.327 1.00 87.25 107 TRP A CA 1
ATOM 830 C C . TRP A 1 107 ? -2.806 9.358 -1.622 1.00 87.25 107 TRP A C 1
ATOM 832 O O . TRP A 1 107 ? -3.332 9.829 -2.629 1.00 87.25 107 TRP A O 1
ATOM 842 N N . SER A 1 108 ? -2.234 8.146 -1.621 1.00 84.12 108 SER A N 1
ATOM 843 C CA . SER A 1 108 ? -2.164 7.260 -2.800 1.00 84.12 108 SER A CA 1
ATOM 844 C C . SER A 1 108 ? -3.352 6.315 -2.945 1.00 84.12 108 SER A C 1
ATOM 846 O O . SER A 1 108 ? -3.819 6.104 -4.061 1.00 84.12 108 SER A O 1
ATOM 848 N N . GLY A 1 109 ? -3.839 5.767 -1.838 1.00 89.94 109 GLY A N 1
ATOM 849 C CA . GLY A 1 109 ? 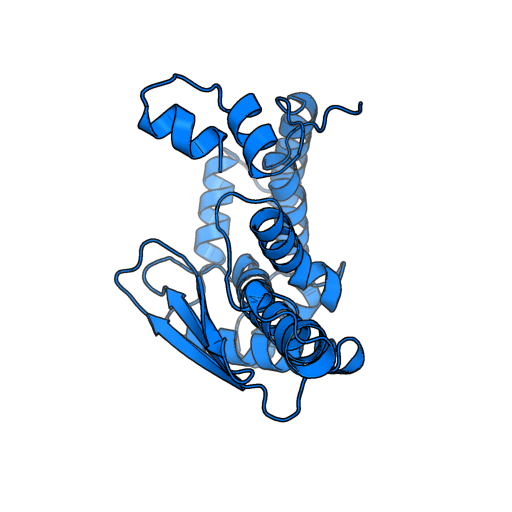-5.048 4.960 -1.754 1.00 89.94 109 GLY A CA 1
ATOM 850 C C . GLY A 1 109 ? -5.701 5.170 -0.394 1.00 89.94 109 GLY A C 1
ATOM 851 O O . GLY A 1 109 ? -5.046 5.683 0.517 1.00 89.94 109 GLY A O 1
ATOM 852 N N . PHE A 1 110 ? -6.994 4.874 -0.300 1.00 92.81 110 PHE A N 1
ATOM 853 C CA . PHE A 1 110 ? -7.720 4.922 0.961 1.00 92.81 110 PHE A CA 1
ATOM 854 C C . PHE A 1 110 ? -8.950 4.013 0.939 1.00 92.81 110 PHE A C 1
ATOM 856 O O . PHE A 1 110 ? -9.749 4.070 -0.003 1.00 92.81 110 PHE A O 1
ATOM 863 N N . ASN A 1 111 ? -9.140 3.228 1.999 1.00 95.31 111 ASN A N 1
ATOM 864 C CA . ASN A 1 111 ? -10.352 2.454 2.246 1.00 95.31 111 ASN A CA 1
ATOM 865 C C . ASN A 1 111 ? -11.346 3.225 3.128 1.00 95.31 111 ASN A C 1
ATOM 867 O O . ASN A 1 111 ? -11.075 3.555 4.281 1.00 95.31 111 ASN A O 1
ATOM 871 N N . TYR A 1 112 ? -12.545 3.453 2.602 1.00 95.81 112 TYR A N 1
ATOM 872 C CA . TYR A 1 112 ? -13.707 3.889 3.366 1.00 95.81 112 TYR A CA 1
ATOM 873 C C . TYR A 1 112 ? -14.579 2.678 3.685 1.00 95.81 112 TYR A C 1
ATOM 875 O O . TYR A 1 112 ? -15.331 2.219 2.825 1.00 95.81 112 TYR A O 1
ATOM 883 N N . TYR A 1 113 ? -14.503 2.169 4.914 1.00 96.56 113 TYR A N 1
ATOM 884 C CA . TYR A 1 113 ? -15.413 1.126 5.378 1.00 96.56 113 TYR A CA 1
ATOM 885 C C . TYR A 1 113 ? -16.782 1.728 5.710 1.00 96.56 113 TYR A C 1
ATOM 887 O O . TYR A 1 113 ? -16.894 2.629 6.540 1.00 96.56 113 TYR A O 1
ATOM 895 N N . LEU A 1 114 ? -17.823 1.242 5.040 1.00 96.88 114 LEU A N 1
ATOM 896 C CA . LEU A 1 114 ? -19.187 1.772 5.108 1.00 96.88 114 LEU A CA 1
ATOM 897 C C . LEU A 1 114 ? -20.082 0.990 6.083 1.00 96.88 114 LEU A C 1
ATOM 899 O O . LEU A 1 114 ? -21.250 1.342 6.238 1.00 96.88 114 LEU A O 1
ATOM 903 N N . GLY A 1 115 ? -19.545 -0.054 6.724 1.00 95.75 115 GLY A N 1
ATOM 904 C CA . GLY A 1 115 ? -20.332 -1.038 7.467 1.00 95.75 115 GLY A CA 1
ATOM 905 C C . GLY A 1 115 ? -21.006 -2.052 6.543 1.00 95.75 115 GLY A C 1
ATOM 906 O O . GLY A 1 115 ? -20.894 -1.968 5.316 1.00 95.75 115 GLY A O 1
ATOM 907 N N . ASP A 1 116 ? -21.677 -3.037 7.137 1.00 96.38 116 ASP A N 1
ATOM 908 C CA . ASP A 1 116 ? -22.400 -4.097 6.424 1.00 96.38 116 ASP A CA 1
ATOM 909 C C . ASP A 1 116 ? -21.521 -4.836 5.400 1.00 96.38 116 ASP A C 1
ATOM 911 O O . ASP A 1 116 ? -21.987 -5.261 4.340 1.00 96.38 116 ASP A O 1
ATOM 915 N N . TYR A 1 117 ? -20.227 -4.978 5.710 1.00 97.12 117 TYR A N 1
ATOM 916 C CA . TYR A 1 117 ? -19.222 -5.608 4.847 1.00 97.12 117 TYR A CA 1
ATOM 917 C C . TYR A 1 117 ? -18.958 -4.870 3.528 1.00 97.12 117 TYR A C 1
ATOM 919 O O . TYR A 1 117 ? -18.582 -5.480 2.526 1.00 97.12 117 TYR A O 1
ATOM 927 N N . ARG A 1 118 ? -19.151 -3.549 3.494 1.00 98.38 118 ARG A N 1
ATOM 928 C CA . ARG A 1 118 ? -18.983 -2.735 2.283 1.00 98.38 118 ARG A CA 1
ATOM 929 C C . ARG A 1 118 ? -17.840 -1.744 2.440 1.00 98.38 118 ARG A C 1
ATOM 931 O O . ARG A 1 118 ? -17.763 -1.047 3.447 1.00 98.38 118 ARG A O 1
ATOM 938 N N . SER A 1 119 ? -16.995 -1.626 1.419 1.00 98.12 119 SER A N 1
ATOM 939 C CA . SER A 1 119 ? -15.975 -0.573 1.333 1.00 98.12 119 SER A CA 1
ATOM 940 C C . SER A 1 119 ? -16.047 0.193 0.018 1.00 98.12 119 SER A C 1
ATOM 942 O O . SER A 1 119 ? -16.381 -0.372 -1.022 1.00 98.12 119 SER A O 1
ATOM 944 N N . THR A 1 120 ? -15.610 1.448 0.053 1.00 98.19 120 THR A N 1
ATOM 945 C CA . THR A 1 120 ? -15.105 2.150 -1.131 1.00 98.19 120 THR A CA 1
ATOM 946 C C . THR A 1 120 ? -13.590 2.263 -1.024 1.00 98.19 120 THR A C 1
ATOM 948 O O . THR A 1 120 ? -13.090 2.836 -0.061 1.00 98.19 120 THR A O 1
ATOM 951 N N . VAL A 1 121 ? -12.854 1.739 -2.002 1.00 97.56 121 VAL A N 1
ATOM 952 C CA . VAL A 1 121 ? -11.404 1.930 -2.119 1.00 97.56 121 VAL A CA 1
ATOM 953 C C . VAL A 1 121 ? -11.142 2.969 -3.194 1.00 97.56 121 VAL A C 1
ATOM 955 O O . VAL A 1 121 ? -11.356 2.731 -4.383 1.00 97.56 121 VAL A O 1
ATOM 958 N N . ALA A 1 122 ? -10.665 4.128 -2.766 1.00 95.44 122 ALA A N 1
ATOM 959 C CA . ALA A 1 122 ? -10.309 5.211 -3.659 1.00 95.44 122 ALA A CA 1
ATOM 960 C C . ALA A 1 122 ? -8.797 5.192 -3.918 1.00 95.44 122 ALA A C 1
ATOM 962 O O . ALA A 1 122 ? -8.010 5.090 -2.982 1.00 95.44 122 ALA A O 1
ATOM 963 N N . VAL A 1 123 ? -8.379 5.300 -5.179 1.00 93.00 123 VAL A N 1
ATOM 964 C CA . VAL A 1 123 ? -6.969 5.336 -5.596 1.00 93.00 123 VAL A CA 1
ATOM 965 C C . VAL A 1 123 ? -6.694 6.639 -6.329 1.00 93.00 123 VAL A C 1
ATOM 967 O O . VAL A 1 123 ? -7.384 6.994 -7.282 1.00 93.00 123 VAL A O 1
ATOM 970 N N . ASN A 1 124 ? -5.674 7.364 -5.881 1.00 90.44 124 ASN A N 1
ATOM 971 C CA . ASN A 1 124 ? -5.340 8.674 -6.417 1.00 90.44 124 ASN A CA 1
ATOM 972 C C . ASN A 1 124 ? -4.524 8.565 -7.714 1.00 90.44 124 ASN A C 1
ATOM 974 O O . ASN A 1 124 ? -3.419 8.013 -7.716 1.00 90.44 124 ASN A O 1
ATOM 978 N N . ALA A 1 125 ? -5.051 9.133 -8.798 1.00 85.50 125 ALA A N 1
ATOM 979 C CA . ALA A 1 125 ? -4.417 9.162 -10.114 1.00 85.50 125 ALA A CA 1
ATOM 980 C C . ALA A 1 125 ? -3.436 10.326 -10.329 1.00 85.50 125 ALA A C 1
ATOM 982 O O . ALA A 1 125 ? -2.659 10.281 -11.285 1.00 85.50 125 ALA A O 1
ATOM 983 N N . ASP A 1 126 ? -3.435 11.350 -9.469 1.00 84.19 126 ASP A N 1
ATOM 984 C CA . ASP A 1 126 ? -2.496 12.477 -9.597 1.00 84.19 126 ASP A CA 1
ATOM 985 C C . ASP A 1 126 ? -1.062 12.061 -9.267 1.00 84.19 126 ASP A C 1
ATOM 987 O O . ASP A 1 126 ? -0.087 12.609 -9.791 1.00 84.19 126 ASP A O 1
ATOM 991 N N . LEU A 1 127 ? -0.933 11.056 -8.403 1.00 81.62 127 LEU A N 1
ATOM 992 C CA . LEU A 1 127 ? 0.332 10.411 -8.117 1.00 81.62 127 LEU A CA 1
ATOM 993 C C . LEU A 1 127 ? 0.615 9.380 -9.206 1.00 81.62 127 LEU A C 1
ATOM 995 O O . LEU A 1 127 ? -0.225 8.543 -9.534 1.00 81.62 127 LEU A O 1
ATOM 999 N N . LYS A 1 128 ? 1.831 9.421 -9.757 1.00 85.75 128 LYS A N 1
ATOM 1000 C CA . LYS A 1 128 ? 2.304 8.414 -10.708 1.00 85.75 128 LYS A CA 1
ATOM 1001 C C . LYS A 1 128 ? 2.384 7.057 -10.011 1.00 85.75 128 LYS A C 1
ATOM 1003 O O . LYS A 1 128 ? 3.351 6.770 -9.307 1.00 85.75 128 LYS A O 1
ATOM 1008 N N . GLN A 1 129 ? 1.337 6.252 -10.182 1.00 90.56 129 GLN A N 1
ATOM 1009 C CA . GLN A 1 129 ? 1.270 4.905 -9.633 1.00 90.56 129 GLN A CA 1
ATOM 1010 C C . GLN A 1 129 ? 2.307 4.026 -10.325 1.00 90.56 129 GLN A C 1
ATOM 1012 O O . GLN A 1 129 ? 2.452 4.061 -11.545 1.00 90.56 129 GLN A O 1
ATOM 1017 N N . LEU A 1 130 ? 3.037 3.253 -9.531 1.00 95.38 130 LEU A N 1
ATOM 1018 C CA . LEU A 1 130 ? 4.113 2.392 -10.002 1.00 95.38 130 LEU A CA 1
ATOM 1019 C C . LEU A 1 130 ? 3.617 0.950 -10.099 1.00 95.38 130 LEU A C 1
ATOM 1021 O O . LEU A 1 130 ? 2.943 0.475 -9.179 1.00 95.38 130 LEU A O 1
ATOM 1025 N N . MET A 1 131 ? 3.977 0.243 -11.170 1.00 97.25 131 MET A N 1
ATOM 1026 C CA . MET A 1 131 ? 3.601 -1.156 -11.380 1.00 97.25 131 MET A CA 1
ATOM 1027 C C . MET A 1 131 ? 4.089 -2.041 -10.228 1.00 97.25 131 MET A C 1
ATOM 1029 O O . MET A 1 131 ? 3.356 -2.920 -9.778 1.00 97.25 131 MET A O 1
ATOM 1033 N N . SER A 1 132 ? 5.270 -1.751 -9.678 1.00 96.44 132 SER A N 1
ATOM 1034 C CA . SER A 1 132 ? 5.843 -2.431 -8.508 1.00 96.44 132 SER A CA 1
ATOM 1035 C C . SER A 1 132 ? 5.151 -2.119 -7.175 1.00 96.44 132 SER A C 1
ATOM 1037 O O . SER A 1 132 ? 5.341 -2.847 -6.197 1.00 96.44 132 SER A O 1
ATOM 1039 N N . ASN A 1 133 ? 4.368 -1.037 -7.092 1.00 95.50 133 ASN A N 1
ATOM 1040 C CA . ASN A 1 133 ? 3.659 -0.651 -5.870 1.00 95.50 133 ASN A CA 1
ATOM 1041 C C . ASN A 1 133 ? 2.172 -1.008 -5.894 1.00 95.50 133 ASN A C 1
ATOM 1043 O O . ASN A 1 133 ? 1.604 -1.269 -4.836 1.00 95.50 133 ASN A O 1
ATOM 1047 N N . LEU A 1 134 ? 1.541 -1.040 -7.068 1.00 96.62 134 LEU A N 1
ATOM 1048 C CA . LEU A 1 134 ? 0.104 -1.278 -7.178 1.00 96.62 134 LEU A CA 1
ATOM 1049 C C . LEU A 1 134 ? -0.367 -2.598 -6.534 1.00 96.62 134 LEU A C 1
ATOM 1051 O O . LEU A 1 134 ? -1.355 -2.540 -5.805 1.00 96.62 134 LEU A O 1
ATOM 1055 N N . PRO A 1 135 ? 0.313 -3.755 -6.691 1.00 97.44 135 PRO A N 1
ATOM 1056 C CA . PRO A 1 135 ? -0.130 -4.994 -6.049 1.00 97.44 135 PRO A CA 1
ATOM 1057 C C . PRO A 1 135 ? -0.175 -4.870 -4.521 1.00 97.44 135 PRO A C 1
ATOM 1059 O O . PRO A 1 135 ? -1.107 -5.348 -3.878 1.00 97.44 135 PRO A O 1
ATOM 1062 N N . ARG A 1 136 ? 0.811 -4.171 -3.942 1.00 96.44 136 ARG A N 1
ATOM 1063 C CA . ARG A 1 136 ? 0.874 -3.885 -2.504 1.00 96.44 136 ARG A CA 1
ATOM 1064 C C . ARG A 1 136 ? -0.259 -2.959 -2.085 1.00 96.44 136 ARG A C 1
ATOM 1066 O O . ARG A 1 136 ? -0.928 -3.262 -1.110 1.00 96.44 136 ARG A O 1
ATOM 1073 N N . LEU A 1 137 ? -0.483 -1.875 -2.830 1.00 96.44 137 LEU A N 1
ATOM 1074 C CA . LEU A 1 137 ? -1.554 -0.915 -2.556 1.00 96.44 137 LEU A CA 1
ATOM 1075 C C . LEU A 1 137 ? -2.928 -1.598 -2.568 1.00 96.44 137 LEU A C 1
ATOM 1077 O O . LEU A 1 137 ? -3.696 -1.459 -1.625 1.00 96.44 137 LEU A O 1
ATOM 1081 N N . VAL A 1 138 ? -3.229 -2.380 -3.608 1.00 97.62 138 VAL A N 1
ATOM 1082 C CA . VAL A 1 138 ? -4.521 -3.070 -3.720 1.00 97.62 138 VAL A CA 1
ATOM 1083 C C . VAL A 1 138 ? -4.693 -4.093 -2.597 1.00 97.62 138 VAL A C 1
ATOM 1085 O O . VAL A 1 138 ? -5.768 -4.155 -2.000 1.00 97.62 138 VAL A O 1
ATOM 1088 N N . ALA A 1 139 ? -3.646 -4.853 -2.259 1.00 97.94 139 ALA A N 1
ATOM 1089 C CA . ALA A 1 139 ? -3.701 -5.796 -1.145 1.00 97.94 139 ALA A CA 1
ATOM 1090 C C . ALA A 1 139 ? -3.921 -5.100 0.207 1.00 97.94 139 ALA A C 1
ATOM 1092 O O . ALA A 1 139 ? -4.756 -5.553 0.989 1.00 97.94 139 ALA A O 1
ATOM 1093 N N . HIS A 1 140 ? -3.211 -3.994 0.446 1.00 98.06 140 HIS A N 1
ATOM 1094 C CA . HIS A 1 140 ? -3.291 -3.178 1.658 1.00 98.06 140 HIS A CA 1
ATOM 1095 C C . HIS A 1 140 ? -4.706 -2.626 1.871 1.00 98.06 140 HIS A C 1
ATOM 1097 O O . HIS A 1 140 ? -5.272 -2.765 2.950 1.00 98.06 140 HIS A O 1
ATOM 1103 N N . GLU A 1 141 ? -5.332 -2.082 0.828 1.00 97.88 141 GLU A N 1
ATOM 1104 C CA . GLU A 1 141 ? -6.670 -1.490 0.951 1.00 97.88 141 GLU A CA 1
ATOM 1105 C C . GLU A 1 141 ? -7.806 -2.525 0.909 1.00 97.88 141 GLU A C 1
ATOM 1107 O O . GLU A 1 141 ? -8.909 -2.262 1.390 1.00 97.88 141 GLU A O 1
ATOM 1112 N N . SER A 1 142 ? -7.573 -3.696 0.305 1.00 97.50 142 SER A N 1
ATOM 1113 C CA . SER A 1 142 ? -8.631 -4.654 -0.053 1.00 97.50 142 SER A CA 1
ATOM 1114 C C . SER A 1 142 ? -8.427 -6.026 0.600 1.00 97.50 142 SER A C 1
ATOM 1116 O O . SER A 1 142 ? -8.843 -6.259 1.740 1.00 97.50 142 SER A O 1
ATOM 1118 N N . TYR A 1 143 ? -7.792 -6.953 -0.120 1.00 97.44 143 TYR A N 1
ATOM 1119 C CA . TYR A 1 143 ? -7.656 -8.348 0.277 1.00 97.44 143 TYR A CA 1
ATOM 1120 C C . TYR A 1 143 ? -6.172 -8.722 0.382 1.00 97.44 143 TYR A C 1
ATOM 1122 O O . TYR A 1 143 ? -5.455 -8.571 -0.607 1.00 97.44 143 TYR A O 1
ATOM 1130 N N . PRO A 1 144 ? -5.688 -9.260 1.517 1.00 96.94 144 PRO A N 1
ATOM 1131 C CA . PRO A 1 144 ? -6.350 -9.451 2.812 1.00 96.94 144 PRO A CA 1
ATOM 1132 C C . PRO A 1 144 ? -6.238 -8.233 3.759 1.00 96.94 144 PRO A C 1
ATOM 1134 O O . PRO A 1 144 ? -6.290 -8.418 4.973 1.00 96.94 144 PRO A O 1
ATOM 1137 N N . GLY A 1 145 ? -6.035 -7.017 3.243 1.00 96.88 145 GLY A N 1
ATOM 1138 C CA . GLY A 1 145 ? -5.830 -5.807 4.048 1.00 96.88 145 GLY A CA 1
ATOM 1139 C C . GLY A 1 145 ? -7.098 -5.224 4.688 1.00 96.88 145 GLY A C 1
ATOM 1140 O O . GLY A 1 145 ? -7.942 -5.961 5.202 1.00 96.88 145 GLY A O 1
ATOM 1141 N N . HIS A 1 146 ? -7.235 -3.894 4.684 1.00 97.19 146 HIS A N 1
ATOM 1142 C CA . HIS A 1 146 ? -8.237 -3.164 5.474 1.00 97.19 146 HIS A CA 1
ATOM 1143 C C . HIS A 1 146 ? -9.667 -3.684 5.315 1.00 97.19 146 HIS A C 1
ATOM 1145 O O . HIS A 1 146 ? -10.332 -3.959 6.314 1.00 97.19 146 HIS A O 1
ATOM 1151 N N . HIS A 1 147 ? -10.150 -3.872 4.083 1.00 97.50 147 HIS A N 1
ATOM 1152 C CA . HIS A 1 147 ? -11.508 -4.379 3.870 1.00 97.50 147 HIS A CA 1
ATOM 1153 C C . HIS A 1 147 ? -11.729 -5.750 4.531 1.00 97.50 147 HIS A C 1
ATOM 1155 O O . HIS A 1 147 ? -12.735 -5.975 5.208 1.00 97.50 147 HIS A O 1
ATOM 1161 N N . THR A 1 148 ? -10.766 -6.659 4.374 1.00 96.62 148 THR A N 1
ATOM 1162 C CA . THR A 1 148 ? -10.815 -8.004 4.966 1.00 96.62 148 THR A CA 1
ATOM 1163 C C . THR A 1 148 ? -10.795 -7.930 6.491 1.00 96.62 148 THR A C 1
ATOM 1165 O O . THR A 1 148 ? -11.576 -8.616 7.155 1.00 96.62 148 THR A O 1
ATOM 1168 N N . GLU A 1 149 ? -9.935 -7.083 7.060 1.00 95.75 149 GLU A N 1
ATOM 1169 C CA . GLU A 1 149 ? -9.852 -6.864 8.503 1.00 95.75 149 GLU A CA 1
ATOM 1170 C C . GLU A 1 149 ? -11.184 -6.352 9.069 1.00 95.75 149 GLU A C 1
ATOM 1172 O O . GLU A 1 149 ? -11.712 -6.934 10.023 1.00 95.75 149 GLU A O 1
ATOM 1177 N N . HIS A 1 150 ? -11.754 -5.308 8.460 1.00 96.00 150 HIS A N 1
ATOM 1178 C CA . HIS A 1 150 ? -13.032 -4.741 8.874 1.00 96.00 150 HIS A CA 1
ATOM 1179 C C . HIS A 1 150 ? -14.159 -5.771 8.805 1.00 96.00 150 HIS A C 1
ATOM 1181 O O . HIS A 1 150 ? -14.866 -5.959 9.797 1.00 96.00 150 HIS A O 1
ATOM 1187 N N . CYS A 1 151 ? -14.269 -6.515 7.701 1.00 96.56 151 CYS A N 1
ATOM 1188 C CA . CYS A 1 151 ? -15.308 -7.531 7.556 1.00 96.56 151 CYS A CA 1
ATOM 1189 C C . CYS A 1 151 ? -15.210 -8.619 8.631 1.00 96.56 151 CYS A C 1
ATOM 1191 O O . CYS A 1 151 ? -16.218 -9.043 9.202 1.00 96.56 151 CYS A O 1
ATOM 1193 N N . ARG A 1 152 ? -13.990 -9.070 8.950 1.00 94.94 152 ARG A N 1
ATOM 1194 C CA . ARG A 1 152 ? -13.779 -10.095 9.981 1.00 94.94 152 ARG A CA 1
ATOM 1195 C C . ARG A 1 152 ? -14.044 -9.573 11.388 1.00 94.94 152 ARG A C 1
ATOM 1197 O O . ARG A 1 152 ? -14.610 -10.312 12.195 1.00 94.94 152 ARG A O 1
ATOM 1204 N N . LYS A 1 153 ? -13.661 -8.329 11.689 1.00 95.12 153 LYS A N 1
ATOM 1205 C CA . LYS A 1 153 ? -13.977 -7.675 12.968 1.00 95.12 153 LYS A CA 1
ATOM 1206 C C . LYS A 1 153 ? -15.479 -7.497 13.133 1.00 95.12 153 LYS A C 1
ATOM 1208 O O . LYS A 1 153 ? -16.008 -7.848 14.182 1.00 95.12 153 LYS A O 1
ATOM 1213 N N . GLU A 1 154 ? -16.171 -7.039 12.099 1.00 96.75 154 GLU A N 1
ATOM 1214 C CA . GLU A 1 154 ? -17.616 -6.859 12.149 1.00 96.75 154 GLU A CA 1
ATOM 1215 C C . GLU A 1 154 ? -18.342 -8.206 12.324 1.00 96.75 154 GLU A C 1
ATOM 1217 O O . GLU A 1 154 ? -19.135 -8.372 13.246 1.00 96.75 154 GLU A O 1
ATOM 1222 N N . ALA A 1 155 ? -18.023 -9.224 11.520 1.00 96.25 155 ALA A N 1
ATOM 1223 C CA . ALA A 1 155 ? -18.664 -10.537 11.639 1.00 96.25 155 ALA A CA 1
ATOM 1224 C C . ALA A 1 155 ? -18.346 -11.251 12.964 1.00 96.25 155 ALA A C 1
ATOM 1226 O O . ALA A 1 155 ? -19.210 -11.896 13.562 1.00 96.25 155 ALA A O 1
ATOM 1227 N N . GLY A 1 156 ? -17.089 -11.184 13.405 1.00 96.38 156 GLY A N 1
ATOM 1228 C CA . GLY A 1 156 ? -16.608 -11.904 14.578 1.00 96.38 156 GLY A CA 1
ATOM 1229 C C . GLY A 1 156 ? -16.863 -11.163 15.884 1.00 96.38 156 GLY A C 1
ATOM 1230 O O . GLY A 1 156 ? -17.448 -11.722 16.802 1.00 96.38 156 GLY A O 1
ATOM 1231 N N . LEU A 1 157 ? -16.404 -9.921 15.995 1.00 96.50 157 LEU A N 1
ATOM 1232 C CA . LEU A 1 157 ? -16.429 -9.182 17.255 1.00 96.50 157 LEU A CA 1
ATOM 1233 C C . LEU A 1 157 ? -17.754 -8.445 17.454 1.00 96.50 157 LEU A C 1
ATOM 1235 O O . LEU A 1 157 ? -18.338 -8.561 18.527 1.00 96.50 157 LEU A O 1
ATOM 1239 N N . VAL A 1 158 ? -18.260 -7.755 16.429 1.00 97.31 158 VAL A N 1
ATOM 1240 C CA . VAL A 1 158 ? -19.507 -6.979 16.546 1.00 97.31 158 VAL A CA 1
ATOM 1241 C C . VAL A 1 158 ? -20.713 -7.919 16.560 1.00 97.31 158 VAL A C 1
ATOM 1243 O O . VAL A 1 158 ? -21.344 -8.095 17.597 1.00 97.31 158 VAL A O 1
ATOM 1246 N N . HIS A 1 159 ? -20.992 -8.619 15.459 1.00 96.38 159 HIS A N 1
ATOM 1247 C CA . HIS A 1 159 ? -22.230 -9.402 15.334 1.00 96.38 159 HIS A CA 1
ATOM 1248 C C . HIS A 1 159 ? -22.256 -10.667 16.195 1.00 96.38 159 HIS A C 1
ATOM 1250 O O . HIS A 1 159 ? -23.287 -11.000 16.775 1.00 96.38 159 HIS A O 1
ATOM 1256 N N . ARG A 1 160 ? -21.141 -11.403 16.284 1.00 96.75 160 ARG A N 1
ATOM 1257 C CA . ARG A 1 160 ? -21.095 -12.663 17.048 1.00 96.75 160 ARG A CA 1
ATOM 1258 C C . ARG A 1 160 ? -20.821 -12.455 18.539 1.00 96.75 160 ARG A C 1
ATOM 1260 O O . ARG A 1 160 ? -21.350 -13.224 19.340 1.00 96.75 160 ARG A O 1
ATOM 1267 N N . HIS A 1 161 ? -19.991 -11.483 18.916 1.00 97.81 161 HIS A N 1
ATOM 1268 C CA . HIS A 1 161 ? -19.587 -11.282 20.313 1.00 97.81 161 HIS A CA 1
ATOM 1269 C C . HIS A 1 161 ? -20.191 -10.034 20.977 1.00 97.81 161 HIS A C 1
ATOM 1271 O O . HIS A 1 161 ? -20.067 -9.901 22.191 1.00 97.81 161 HIS A O 1
ATOM 1277 N N . GLY A 1 162 ? -20.899 -9.171 20.240 1.00 97.56 162 GLY A N 1
ATOM 1278 C CA . GLY A 1 162 ? -21.566 -7.987 20.794 1.00 97.56 162 GLY A CA 1
ATOM 1279 C C . GLY A 1 162 ? -20.604 -6.871 21.212 1.00 97.56 162 GLY A C 1
ATOM 1280 O O . GLY A 1 162 ? -20.926 -6.090 22.102 1.00 97.56 162 GLY A O 1
ATOM 1281 N N . HIS A 1 163 ? -19.403 -6.828 20.630 1.00 97.50 163 HIS A N 1
ATOM 1282 C CA . HIS A 1 163 ? -18.380 -5.825 20.930 1.00 97.50 163 HIS A CA 1
ATOM 1283 C C . HIS A 1 163 ? -18.557 -4.595 20.027 1.00 97.50 163 HIS A C 1
ATOM 1285 O O . HIS A 1 163 ? -17.768 -4.365 19.104 1.00 97.50 163 HIS A O 1
ATOM 1291 N N . ASP A 1 164 ? -19.617 -3.820 20.262 1.00 96.00 164 ASP A N 1
ATOM 1292 C CA . ASP A 1 164 ? -19.977 -2.646 19.451 1.00 96.00 164 ASP A CA 1
ATOM 1293 C C . ASP A 1 164 ? -18.861 -1.595 19.390 1.00 96.00 164 ASP A C 1
ATOM 1295 O O . ASP A 1 164 ? -18.737 -0.869 18.403 1.00 96.00 164 ASP A O 1
ATOM 1299 N N . GLU A 1 165 ? -17.984 -1.529 20.394 1.00 94.56 165 GLU A N 1
ATOM 1300 C CA . GLU A 1 165 ? -16.834 -0.627 20.394 1.00 94.56 165 GLU A CA 1
ATOM 1301 C C . GLU A 1 165 ? -15.862 -0.887 19.233 1.00 94.56 165 GLU A C 1
ATOM 1303 O O . GLU A 1 165 ? -15.126 0.015 18.837 1.00 94.56 165 GLU A O 1
ATOM 1308 N N . GLN A 1 166 ? -15.886 -2.084 18.636 1.00 94.50 166 GLN A N 1
ATOM 1309 C CA . GLN A 1 166 ? -15.074 -2.419 17.461 1.00 94.50 166 GLN A CA 1
ATOM 1310 C C . GLN A 1 166 ? -15.565 -1.747 16.172 1.00 94.50 166 GLN A C 1
ATOM 1312 O O . GLN A 1 166 ? -14.868 -1.800 15.160 1.00 94.50 166 GLN A O 1
ATOM 1317 N N . THR A 1 167 ? -16.724 -1.081 16.202 1.00 93.06 167 THR A N 1
ATOM 1318 C CA . THR A 1 167 ? -17.179 -0.199 15.113 1.00 93.06 167 THR A CA 1
ATOM 1319 C C . THR A 1 167 ? -16.442 1.144 15.090 1.00 93.06 167 THR A C 1
ATOM 1321 O O . THR A 1 167 ? -16.531 1.886 14.114 1.00 93.06 167 THR A O 1
ATOM 1324 N N . ILE A 1 168 ? -15.677 1.455 16.142 1.00 91.88 168 ILE A N 1
ATOM 1325 C CA . ILE A 1 168 ? -14.873 2.669 16.250 1.00 91.88 168 ILE A CA 1
ATOM 1326 C C . ILE A 1 168 ? -13.409 2.332 15.952 1.00 91.88 168 ILE A C 1
ATOM 1328 O O . ILE A 1 168 ? -12.808 1.446 16.565 1.00 91.88 168 ILE A O 1
ATOM 1332 N N . PHE A 1 169 ? -12.806 3.088 15.033 1.00 89.69 169 PHE A N 1
ATOM 1333 C CA . PHE A 1 169 ? -11.378 3.003 14.742 1.00 89.69 169 PHE A CA 1
ATOM 1334 C C . PHE A 1 169 ? -10.623 4.146 15.424 1.00 89.69 169 PHE A C 1
ATOM 1336 O O . PHE A 1 169 ? -10.784 5.317 15.073 1.00 89.69 169 PHE A O 1
ATOM 1343 N N . LEU A 1 170 ? -9.798 3.820 16.419 1.00 90.00 170 LEU A N 1
ATOM 1344 C CA . LEU A 1 170 ? -9.044 4.813 17.176 1.00 90.00 170 LEU A CA 1
ATOM 1345 C C . LEU A 1 170 ? -7.649 5.020 16.581 1.00 90.00 170 LEU A C 1
ATOM 1347 O O . LEU A 1 170 ? -6.738 4.207 16.757 1.00 90.00 170 LEU A O 1
ATOM 1351 N N . VAL A 1 171 ? -7.458 6.174 15.943 1.00 86.94 171 VAL A N 1
ATOM 1352 C CA . VAL A 1 171 ? -6.135 6.645 15.511 1.00 86.94 171 VAL A CA 1
ATOM 1353 C C . VAL A 1 171 ? -5.236 6.948 16.717 1.00 86.94 171 VAL A C 1
ATOM 1355 O O . VAL A 1 171 ? -5.721 7.323 17.786 1.00 86.94 171 VAL A O 1
ATOM 1358 N N . ASN A 1 172 ? -3.915 6.808 16.553 1.00 89.69 172 ASN A N 1
ATOM 1359 C CA . ASN A 1 172 ? -2.919 6.988 17.626 1.00 89.69 172 ASN A CA 1
ATOM 1360 C C . ASN A 1 172 ? -3.137 6.057 18.835 1.00 89.69 172 ASN A C 1
ATOM 1362 O O . ASN A 1 172 ? -3.015 6.462 19.996 1.00 89.69 172 ASN A O 1
ATOM 1366 N N . THR A 1 173 ? -3.492 4.805 18.548 1.00 91.62 173 THR A N 1
ATOM 1367 C CA . THR A 1 173 ? -3.600 3.716 19.525 1.00 91.62 173 THR A CA 1
ATOM 1368 C C . THR A 1 173 ? -2.928 2.452 18.978 1.00 91.62 173 THR A C 1
ATOM 1370 O O . THR A 1 173 ? -2.704 2.368 17.763 1.00 91.62 173 THR A O 1
ATOM 1373 N N . PRO A 1 174 ? -2.670 1.422 19.808 1.00 93.19 174 PRO A N 1
ATOM 1374 C CA . PRO A 1 174 ? -2.142 0.152 19.312 1.00 93.19 174 PRO A CA 1
ATOM 1375 C C . PRO A 1 174 ? -3.069 -0.532 18.294 1.00 93.19 174 PRO A C 1
ATOM 1377 O O . PRO A 1 174 ? -2.593 -1.299 17.462 1.00 93.19 174 PRO A O 1
ATOM 1380 N N . GLN A 1 175 ? -4.376 -0.226 18.303 1.00 92.56 175 GLN A N 1
ATOM 1381 C CA . GLN A 1 175 ? -5.329 -0.717 17.298 1.00 92.56 175 GLN A CA 1
ATOM 1382 C C . GLN A 1 175 ? -4.911 -0.291 15.885 1.00 92.56 175 GLN A C 1
ATOM 1384 O O . GLN A 1 175 ? -4.917 -1.119 14.980 1.00 92.56 175 GLN A O 1
ATOM 1389 N N . CYS A 1 176 ? -4.507 0.973 15.718 1.00 92.56 176 CYS A N 1
ATOM 1390 C CA . CYS A 1 176 ? -4.037 1.506 14.442 1.00 92.56 176 CYS A CA 1
ATOM 1391 C C . CYS A 1 176 ? -2.742 0.811 14.001 1.00 92.56 176 CYS A C 1
ATOM 1393 O O . CYS A 1 176 ? -2.668 0.324 12.882 1.00 92.56 176 CYS A O 1
ATOM 1395 N N . LEU A 1 177 ? -1.767 0.652 14.908 1.00 93.44 177 LEU A N 1
ATOM 1396 C CA . LEU A 1 177 ? -0.524 -0.064 14.593 1.00 93.44 177 LEU A CA 1
ATOM 1397 C C . LEU A 1 177 ? -0.793 -1.494 14.092 1.00 93.44 177 LEU A C 1
ATOM 1399 O O . LEU A 1 177 ? -0.154 -1.944 13.145 1.00 93.44 177 LEU A O 1
ATOM 1403 N N . MET A 1 178 ? -1.726 -2.206 14.727 1.00 94.00 178 MET A N 1
ATOM 1404 C CA . MET A 1 178 ? -2.094 -3.560 14.313 1.00 94.00 178 MET A CA 1
ATOM 1405 C C . MET A 1 178 ? -2.784 -3.577 12.947 1.00 94.00 178 MET A C 1
ATOM 1407 O O . MET A 1 178 ? -2.423 -4.403 12.116 1.00 94.00 178 MET A O 1
ATOM 1411 N N . ALA A 1 179 ? -3.740 -2.678 12.711 1.00 94.00 179 ALA A N 1
ATOM 1412 C CA . ALA A 1 179 ? -4.467 -2.591 11.446 1.00 94.00 179 ALA A CA 1
ATOM 1413 C C . ALA A 1 179 ? -3.534 -2.261 10.267 1.00 94.00 179 ALA A C 1
ATOM 1415 O O . ALA A 1 179 ? -3.475 -3.011 9.295 1.00 94.00 179 ALA A O 1
ATOM 1416 N N . GLU A 1 180 ? -2.730 -1.204 10.402 1.00 95.00 180 GLU A N 1
ATOM 1417 C CA . GLU A 1 180 ? -1.752 -0.782 9.391 1.00 95.00 180 GLU A CA 1
ATOM 1418 C C . GLU A 1 180 ? -0.683 -1.855 9.162 1.00 95.00 180 GLU A C 1
ATOM 1420 O O . GLU A 1 180 ? -0.355 -2.190 8.029 1.00 95.00 180 GLU A O 1
ATOM 1425 N N . GLY A 1 181 ? -0.172 -2.471 10.235 1.00 94.81 181 GLY A N 1
ATOM 1426 C CA . GLY A 1 181 ? 0.821 -3.538 10.125 1.00 94.81 181 GLY A CA 1
ATOM 1427 C C . GLY A 1 181 ? 0.291 -4.791 9.418 1.00 94.81 181 GLY A C 1
ATOM 1428 O O . GLY A 1 181 ? 1.037 -5.444 8.687 1.00 94.81 181 GLY A O 1
ATOM 1429 N N . LEU A 1 182 ? -0.988 -5.133 9.611 1.00 94.75 182 LEU A N 1
ATOM 1430 C CA . LEU A 1 182 ? -1.649 -6.213 8.873 1.00 94.75 182 LEU A CA 1
ATOM 1431 C C . LEU A 1 182 ? -1.807 -5.854 7.391 1.00 94.75 182 LEU A C 1
ATOM 1433 O O . LEU A 1 182 ? -1.497 -6.682 6.534 1.00 94.75 182 LEU A O 1
ATOM 1437 N N . ALA A 1 183 ? -2.240 -4.629 7.093 1.00 96.56 183 ALA A N 1
ATOM 1438 C CA . ALA A 1 183 ? -2.411 -4.140 5.730 1.00 96.56 183 ALA A CA 1
ATOM 1439 C C . ALA A 1 183 ? -1.070 -4.050 4.970 1.00 96.56 183 ALA A C 1
ATOM 1441 O O . ALA A 1 183 ? -0.968 -4.509 3.832 1.00 96.56 183 ALA A O 1
ATOM 1442 N N . ASP A 1 184 ? 0.004 -3.583 5.613 1.00 95.38 184 ASP A N 1
ATOM 1443 C CA . ASP A 1 184 ? 1.361 -3.545 5.045 1.00 95.38 184 ASP A CA 1
ATOM 1444 C C . ASP A 1 184 ? 1.912 -4.936 4.706 1.00 95.38 184 ASP A C 1
ATOM 1446 O O . ASP A 1 184 ? 2.664 -5.105 3.739 1.00 95.38 184 ASP A O 1
ATOM 1450 N N . LEU A 1 185 ? 1.526 -5.954 5.478 1.00 95.31 185 LEU A N 1
ATOM 1451 C CA . LEU A 1 185 ? 1.910 -7.346 5.246 1.00 95.31 185 LEU A CA 1
ATOM 1452 C C . LEU A 1 185 ? 0.941 -8.095 4.321 1.00 95.31 185 LEU A C 1
ATOM 1454 O O . LEU A 1 185 ? 1.207 -9.253 4.001 1.00 95.31 185 LEU A O 1
ATOM 1458 N N . ALA A 1 186 ? -0.143 -7.467 3.858 1.00 96.88 186 ALA A N 1
ATOM 1459 C CA . ALA A 1 186 ? -1.241 -8.138 3.164 1.00 96.88 186 ALA A CA 1
ATOM 1460 C C . ALA A 1 186 ? -0.788 -8.895 1.903 1.00 96.88 186 ALA A C 1
ATOM 1462 O O . ALA A 1 186 ? -1.113 -10.071 1.733 1.00 96.88 186 ALA A O 1
ATOM 1463 N N . LEU A 1 187 ? 0.026 -8.261 1.050 1.00 97.12 187 LEU A N 1
ATOM 1464 C CA . LEU A 1 187 ? 0.547 -8.907 -0.161 1.00 97.12 187 LEU A CA 1
ATOM 1465 C C . LEU A 1 187 ? 1.438 -10.112 0.178 1.00 97.12 187 LEU A C 1
ATOM 1467 O O . LEU A 1 187 ? 1.322 -11.169 -0.440 1.00 97.12 187 LEU A O 1
ATOM 1471 N N . TYR A 1 188 ? 2.303 -9.968 1.186 1.00 95.38 188 TYR A N 1
ATOM 1472 C CA . TYR A 1 188 ? 3.165 -11.057 1.644 1.00 95.38 188 TYR A CA 1
ATOM 1473 C C . TYR A 1 188 ? 2.352 -12.196 2.276 1.00 95.38 188 TYR A C 1
ATOM 1475 O O . TYR A 1 188 ? 2.674 -13.360 2.073 1.00 95.38 188 TYR A O 1
ATOM 1483 N N . ALA A 1 189 ? 1.280 -11.890 3.006 1.00 94.50 189 ALA A N 1
ATOM 1484 C CA . ALA A 1 189 ? 0.406 -12.900 3.593 1.00 94.50 189 ALA A CA 1
ATOM 1485 C C . ALA A 1 189 ? -0.369 -13.695 2.528 1.00 94.50 189 ALA A C 1
ATOM 1487 O O . ALA A 1 189 ? -0.539 -14.903 2.675 1.00 94.50 189 ALA A O 1
ATOM 1488 N N . ALA A 1 190 ? -0.822 -13.040 1.454 1.00 95.56 190 ALA A N 1
ATOM 1489 C CA . ALA A 1 190 ? -1.578 -13.697 0.386 1.00 95.56 190 ALA A CA 1
ATOM 1490 C C . ALA A 1 190 ? -0.694 -14.482 -0.594 1.00 95.56 190 ALA A C 1
ATOM 1492 O O . ALA A 1 190 ? -1.033 -15.607 -0.976 1.00 95.56 190 ALA A O 1
ATOM 1493 N N . ILE A 1 191 ? 0.419 -13.882 -1.019 1.00 96.19 191 ILE A N 1
ATOM 1494 C CA . ILE A 1 191 ? 1.251 -14.395 -2.117 1.00 96.19 191 ILE A CA 1
ATOM 1495 C C . ILE A 1 191 ? 2.621 -14.862 -1.621 1.00 96.19 191 ILE A C 1
ATOM 1497 O O . ILE A 1 191 ? 3.102 -15.908 -2.047 1.00 96.19 191 ILE A O 1
ATOM 1501 N N . GLY A 1 192 ? 3.219 -14.135 -0.676 1.00 94.12 192 GLY A N 1
ATOM 1502 C CA . GLY A 1 192 ? 4.550 -14.433 -0.149 1.00 94.12 192 GLY A CA 1
ATOM 1503 C C . GLY A 1 192 ? 5.678 -14.017 -1.100 1.00 94.12 192 GLY A C 1
ATOM 1504 O O . GLY A 1 192 ? 5.505 -13.098 -1.907 1.00 94.12 192 GLY A O 1
ATOM 1505 N N . PRO A 1 193 ? 6.862 -14.648 -0.986 1.00 93.69 193 PRO A N 1
ATOM 1506 C CA . PRO A 1 193 ? 7.921 -14.519 -1.985 1.00 93.69 193 PRO A CA 1
ATOM 1507 C C . PRO A 1 193 ? 7.421 -14.953 -3.372 1.00 93.69 193 PRO A C 1
ATOM 1509 O O . PRO A 1 193 ? 6.685 -15.933 -3.473 1.00 93.69 193 PRO A O 1
ATOM 1512 N N . GLY A 1 194 ? 7.833 -14.263 -4.438 1.00 95.44 194 GLY A N 1
ATOM 1513 C CA . GLY A 1 194 ? 7.364 -14.525 -5.803 1.00 95.44 194 GLY A CA 1
ATOM 1514 C C . GLY A 1 194 ? 6.140 -13.698 -6.226 1.00 95.44 194 GLY A C 1
ATOM 1515 O O . GLY A 1 194 ? 5.599 -13.921 -7.313 1.00 95.44 194 GLY A O 1
ATOM 1516 N N . TRP A 1 195 ? 5.718 -12.715 -5.421 1.00 97.44 195 TRP A N 1
ATOM 1517 C CA . TRP A 1 195 ? 4.686 -11.744 -5.795 1.00 97.44 195 TRP A CA 1
ATOM 1518 C C . TRP A 1 195 ? 5.017 -10.993 -7.087 1.00 97.44 195 TRP A C 1
ATOM 1520 O O . TRP A 1 195 ? 4.103 -10.612 -7.813 1.00 97.44 195 TRP A O 1
ATOM 1530 N N . GLY A 1 196 ? 6.299 -10.794 -7.401 1.00 97.75 196 GLY A N 1
ATOM 1531 C CA . GLY A 1 196 ? 6.733 -10.151 -8.637 1.00 97.75 196 GLY A CA 1
ATOM 1532 C C . GLY A 1 196 ? 6.364 -10.965 -9.875 1.00 97.75 196 GLY A C 1
ATOM 1533 O O . GLY A 1 196 ? 5.846 -10.406 -10.840 1.00 97.75 196 GLY A O 1
ATOM 1534 N N . GLY A 1 197 ? 6.589 -12.282 -9.836 1.00 97.94 197 GLY A N 1
ATOM 1535 C CA . GLY A 1 197 ? 6.204 -13.195 -10.917 1.00 97.94 197 GLY A CA 1
ATOM 1536 C C . GLY A 1 197 ? 4.688 -13.251 -11.093 1.00 97.94 197 GLY A C 1
ATOM 1537 O O . GLY A 1 197 ? 4.188 -13.047 -12.196 1.00 97.94 197 GLY A O 1
ATOM 1538 N N . TRP A 1 198 ? 3.959 -13.398 -9.985 1.00 97.94 198 TRP A N 1
ATOM 1539 C CA . TRP A 1 198 ? 2.494 -13.351 -9.975 1.00 97.94 198 TRP A CA 1
ATOM 1540 C C . TRP A 1 198 ? 1.940 -12.034 -10.545 1.00 97.94 198 TRP A C 1
ATOM 1542 O O . TRP A 1 198 ? 1.028 -12.036 -11.370 1.00 97.94 198 TRP A O 1
ATOM 1552 N N . ALA A 1 199 ? 2.520 -10.892 -10.168 1.00 98.25 199 ALA A N 1
ATOM 1553 C CA . ALA A 1 199 ? 2.112 -9.601 -10.710 1.00 98.25 199 ALA A CA 1
ATOM 1554 C C . ALA A 1 199 ? 2.449 -9.461 -12.201 1.00 98.25 199 ALA A C 1
ATOM 1556 O O . ALA A 1 199 ? 1.679 -8.852 -12.942 1.00 98.25 199 ALA A O 1
ATOM 1557 N N . ALA A 1 200 ? 3.569 -10.029 -12.658 1.00 98.31 200 ALA A N 1
ATOM 1558 C CA . ALA A 1 200 ? 3.945 -10.014 -14.068 1.00 98.31 200 ALA A CA 1
ATOM 1559 C C . ALA A 1 200 ? 2.941 -10.779 -14.945 1.00 98.31 200 ALA A C 1
ATOM 1561 O O . ALA A 1 200 ? 2.630 -10.303 -16.035 1.00 98.31 200 ALA A O 1
ATOM 1562 N N . GLU A 1 201 ? 2.399 -11.902 -14.464 1.00 98.06 201 GLU A N 1
ATOM 1563 C CA . GLU A 1 201 ? 1.337 -12.651 -15.155 1.00 98.06 201 GLU A CA 1
ATOM 1564 C C . GLU A 1 201 ? 0.073 -11.794 -15.327 1.00 98.06 201 GLU A C 1
ATOM 1566 O O . GLU A 1 201 ? -0.408 -11.621 -16.445 1.00 98.06 201 GLU A O 1
ATOM 1571 N N . ILE A 1 202 ? -0.398 -11.155 -14.250 1.00 98.19 202 ILE A N 1
ATOM 1572 C CA . ILE A 1 202 ? -1.582 -10.279 -14.290 1.00 98.19 202 ILE A CA 1
ATOM 1573 C C . ILE A 1 202 ? -1.366 -9.080 -15.225 1.00 98.19 202 ILE A C 1
ATOM 1575 O O . ILE A 1 202 ? -2.250 -8.710 -15.999 1.00 98.19 202 ILE A O 1
ATOM 1579 N N . TYR A 1 203 ? -0.188 -8.455 -15.182 1.00 98.31 203 TYR A N 1
ATOM 1580 C CA . TYR A 1 203 ? 0.127 -7.347 -16.081 1.00 98.31 203 TYR A CA 1
ATOM 1581 C C . TYR A 1 203 ? 0.208 -7.778 -17.547 1.00 98.31 203 TYR A C 1
ATOM 1583 O O . TYR A 1 203 ? -0.218 -7.016 -18.420 1.00 98.31 203 TYR A O 1
ATOM 1591 N N . ALA A 1 204 ? 0.713 -8.981 -17.830 1.00 97.62 204 ALA A N 1
ATOM 1592 C CA . ALA A 1 204 ? 0.811 -9.502 -19.188 1.00 97.62 204 ALA A CA 1
ATOM 1593 C C . ALA A 1 204 ? -0.571 -9.657 -19.842 1.00 97.62 204 ALA A C 1
ATOM 1595 O O . ALA A 1 204 ? -0.729 -9.270 -21.002 1.00 97.62 204 ALA A O 1
ATOM 1596 N N . ASP A 1 205 ? -1.583 -10.101 -19.088 1.00 97.12 205 ASP A N 1
ATOM 1597 C CA . ASP A 1 205 ? -2.977 -10.183 -19.555 1.00 97.12 205 ASP A CA 1
ATOM 1598 C C . ASP A 1 205 ? -3.563 -8.808 -19.923 1.00 97.12 205 ASP A C 1
ATOM 1600 O O . ASP A 1 205 ? -4.438 -8.691 -20.783 1.00 97.12 205 ASP A O 1
ATOM 1604 N N . LEU A 1 206 ? -3.034 -7.737 -19.323 1.00 96.62 206 LEU A N 1
ATOM 1605 C CA . LEU A 1 206 ? -3.384 -6.345 -19.624 1.00 96.62 206 LEU A CA 1
ATOM 1606 C C . LEU A 1 206 ? -2.483 -5.714 -20.704 1.00 96.62 206 LEU A C 1
ATOM 1608 O O . LEU A 1 206 ? -2.616 -4.523 -21.015 1.00 96.62 206 LEU A O 1
ATOM 1612 N N . GLY A 1 207 ? -1.565 -6.492 -21.286 1.00 96.75 207 GLY A N 1
ATOM 1613 C CA . GLY A 1 207 ? -0.606 -6.044 -22.296 1.00 96.75 207 GLY A CA 1
ATOM 1614 C C . GLY A 1 207 ? 0.502 -5.141 -21.748 1.00 96.75 207 GLY A C 1
ATOM 1615 O O . GLY A 1 207 ? 1.101 -4.375 -22.507 1.00 96.75 207 GLY A O 1
ATOM 1616 N N . LEU A 1 208 ? 0.762 -5.189 -20.440 1.00 96.81 208 LEU A N 1
ATOM 1617 C CA . LEU A 1 208 ? 1.816 -4.434 -19.771 1.00 96.81 208 LEU A CA 1
ATOM 1618 C C . LEU A 1 208 ? 3.026 -5.333 -19.507 1.00 96.81 208 LEU A C 1
ATOM 1620 O O . LEU A 1 208 ? 2.900 -6.496 -19.132 1.00 96.81 208 LEU A O 1
ATOM 1624 N N . ARG A 1 209 ? 4.226 -4.781 -19.703 1.00 96.25 209 ARG A N 1
ATOM 1625 C CA . ARG A 1 209 ? 5.480 -5.478 -19.411 1.00 96.25 209 ARG A CA 1
ATOM 1626 C C . ARG A 1 209 ? 5.975 -5.065 -18.033 1.00 96.25 209 ARG A C 1
ATOM 1628 O O . ARG A 1 209 ? 6.270 -3.893 -17.823 1.00 96.25 209 ARG A O 1
ATOM 1635 N N . PHE A 1 210 ? 6.153 -6.045 -17.157 1.00 97.50 210 PHE A N 1
ATOM 1636 C CA . PHE A 1 210 ? 6.643 -5.847 -15.800 1.00 97.50 210 PHE A CA 1
ATOM 1637 C C . PHE A 1 210 ? 7.793 -6.814 -15.498 1.00 97.50 210 PHE A C 1
ATOM 1639 O O . PHE A 1 210 ? 7.713 -8.000 -15.812 1.00 97.50 210 PHE A O 1
ATOM 1646 N N . ASP A 1 211 ? 8.879 -6.297 -14.925 1.00 97.00 211 ASP A N 1
ATOM 1647 C CA . ASP A 1 211 ? 10.028 -7.093 -14.483 1.00 97.00 211 ASP A CA 1
ATOM 1648 C C . ASP A 1 211 ? 9.857 -7.428 -12.997 1.00 97.00 211 ASP A C 1
ATOM 1650 O O . ASP A 1 211 ? 10.291 -6.683 -12.114 1.00 97.00 211 ASP A O 1
ATOM 1654 N N . GLY A 1 212 ? 9.147 -8.527 -12.741 1.00 96.88 212 GLY A N 1
ATOM 1655 C CA . GLY A 1 212 ? 8.773 -8.954 -11.397 1.00 96.88 212 GLY A CA 1
ATOM 1656 C C . GLY A 1 212 ? 9.966 -9.251 -10.494 1.00 96.88 212 GLY A C 1
ATOM 1657 O O . GLY A 1 212 ? 10.005 -8.774 -9.365 1.00 96.88 212 GLY A O 1
ATOM 1658 N N . GLU A 1 213 ? 10.964 -9.978 -10.999 1.00 96.31 213 GLU A N 1
ATOM 1659 C CA . GLU A 1 213 ? 12.167 -10.337 -10.235 1.00 96.31 213 GLU A CA 1
ATOM 1660 C C . GLU A 1 213 ? 12.940 -9.082 -9.810 1.00 96.31 213 GLU A C 1
ATOM 1662 O O . GLU A 1 213 ? 13.302 -8.918 -8.640 1.00 96.31 213 GLU A O 1
ATOM 1667 N N . LYS A 1 214 ? 13.128 -8.137 -10.740 1.00 96.56 214 LYS A N 1
ATOM 1668 C CA . LYS A 1 214 ? 13.768 -6.862 -10.418 1.00 96.56 214 LYS A CA 1
ATOM 1669 C C . LYS A 1 214 ? 12.956 -6.057 -9.407 1.00 96.56 214 LYS A C 1
ATOM 1671 O O . LYS A 1 214 ? 13.540 -5.467 -8.494 1.00 96.56 214 LYS A O 1
ATOM 1676 N N . ALA A 1 215 ? 11.633 -6.019 -9.552 1.00 96.75 215 ALA A N 1
ATOM 1677 C CA . ALA A 1 215 ? 10.760 -5.298 -8.633 1.00 96.75 215 ALA A CA 1
ATOM 1678 C C . ALA A 1 215 ? 10.825 -5.865 -7.206 1.00 96.75 215 ALA A C 1
ATOM 1680 O O . ALA A 1 215 ? 10.886 -5.089 -6.250 1.00 96.75 215 ALA A O 1
ATOM 1681 N N . GLU A 1 216 ? 10.889 -7.190 -7.048 1.00 95.94 216 GLU A N 1
ATOM 1682 C CA . GLU A 1 216 ? 11.100 -7.837 -5.749 1.00 95.94 216 GLU A CA 1
ATOM 1683 C C . GLU A 1 216 ? 12.445 -7.459 -5.141 1.00 95.94 216 GLU A C 1
ATOM 1685 O O . GLU A 1 216 ? 12.493 -6.974 -4.008 1.00 95.94 216 GLU A O 1
ATOM 1690 N N . ALA A 1 217 ? 13.529 -7.590 -5.908 1.00 96.06 217 ALA A N 1
ATOM 1691 C CA . ALA A 1 217 ? 14.871 -7.269 -5.434 1.00 96.06 217 ALA A CA 1
ATOM 1692 C C . ALA A 1 217 ? 14.987 -5.802 -4.973 1.00 96.06 217 ALA A C 1
ATOM 1694 O O . ALA A 1 217 ? 15.578 -5.511 -3.926 1.00 96.06 217 ALA A O 1
ATOM 1695 N N . VAL A 1 218 ? 14.388 -4.870 -5.722 1.00 96.25 218 VAL A N 1
ATOM 1696 C CA . VAL A 1 218 ? 14.342 -3.445 -5.363 1.00 96.25 218 VAL A CA 1
ATOM 1697 C C . VAL A 1 218 ? 13.461 -3.207 -4.134 1.00 96.25 218 VAL A C 1
ATOM 1699 O O . VAL A 1 218 ? 13.849 -2.425 -3.259 1.00 96.25 218 VAL A O 1
ATOM 1702 N N . ALA A 1 219 ? 12.305 -3.865 -4.030 1.00 93.88 219 ALA A N 1
ATOM 1703 C CA . ALA A 1 219 ? 11.400 -3.725 -2.892 1.00 93.88 219 ALA A CA 1
ATOM 1704 C C . ALA A 1 219 ? 12.034 -4.240 -1.592 1.00 93.88 219 ALA A C 1
ATOM 1706 O O . ALA A 1 219 ? 12.020 -3.531 -0.586 1.00 93.88 219 ALA A O 1
ATOM 1707 N N . GLU A 1 220 ? 12.661 -5.417 -1.615 1.00 92.94 220 GLU A N 1
ATOM 1708 C CA . GLU A 1 220 ? 13.359 -5.981 -0.457 1.00 92.94 220 GLU A CA 1
ATOM 1709 C C . GLU A 1 220 ? 14.514 -5.096 0.014 1.00 92.94 220 GLU A C 1
ATOM 1711 O O . GLU A 1 220 ? 14.684 -4.852 1.212 1.00 92.94 220 GLU A O 1
ATOM 1716 N N . ALA A 1 221 ? 15.319 -4.602 -0.928 1.00 94.44 221 ALA A N 1
ATOM 1717 C CA . ALA A 1 221 ? 16.436 -3.732 -0.604 1.00 94.44 221 ALA A CA 1
ATOM 1718 C C . ALA A 1 221 ? 15.944 -2.376 -0.063 1.00 94.44 221 ALA A C 1
ATOM 1720 O O . ALA A 1 221 ? 16.522 -1.847 0.886 1.00 94.44 221 ALA A O 1
ATOM 1721 N N . SER A 1 222 ? 14.836 -1.847 -0.596 1.00 92.69 222 SER A N 1
ATOM 1722 C CA . SER A 1 222 ? 14.204 -0.613 -0.110 1.00 92.69 222 SER A CA 1
ATOM 1723 C C . SER A 1 222 ? 13.580 -0.773 1.277 1.00 92.69 222 SER A C 1
ATOM 1725 O O . SER A 1 222 ? 13.695 0.134 2.098 1.00 92.69 222 SER A O 1
ATOM 1727 N N . ALA A 1 223 ? 12.962 -1.918 1.579 1.00 89.25 223 ALA A N 1
ATOM 1728 C CA . ALA A 1 223 ? 12.319 -2.167 2.870 1.00 89.25 223 ALA A CA 1
ATOM 1729 C C . ALA A 1 223 ? 13.309 -2.056 4.042 1.00 89.25 223 ALA A C 1
ATOM 1731 O O . ALA A 1 223 ? 12.966 -1.540 5.105 1.00 89.25 223 ALA A O 1
ATOM 1732 N N . ALA A 1 224 ? 14.569 -2.454 3.837 1.00 87.62 224 ALA A N 1
ATOM 1733 C CA . ALA A 1 224 ? 15.620 -2.320 4.844 1.00 87.62 224 ALA A CA 1
ATOM 1734 C C . ALA A 1 224 ? 15.905 -0.853 5.235 1.00 87.62 224 ALA A C 1
ATOM 1736 O O . ALA A 1 224 ? 16.282 -0.592 6.381 1.00 87.62 224 ALA A O 1
ATOM 1737 N N . LEU A 1 225 ? 15.672 0.107 4.330 1.00 88.62 225 LEU A N 1
ATOM 1738 C CA . LEU A 1 225 ? 15.833 1.543 4.600 1.00 88.62 225 LEU A CA 1
ATOM 1739 C C . LEU A 1 225 ? 14.737 2.108 5.515 1.00 88.62 225 LEU A C 1
ATOM 1741 O O . LEU A 1 225 ? 14.975 3.100 6.196 1.00 88.62 225 LEU A O 1
ATOM 1745 N N . ALA A 1 226 ? 13.565 1.472 5.566 1.00 83.00 226 ALA A N 1
ATOM 1746 C CA . ALA A 1 226 ? 12.452 1.882 6.425 1.00 83.00 226 ALA A CA 1
ATOM 1747 C C . ALA A 1 226 ? 12.557 1.323 7.859 1.00 83.00 226 ALA A C 1
ATOM 1749 O O . ALA A 1 226 ? 11.710 1.602 8.705 1.00 83.00 226 ALA A O 1
ATOM 1750 N N . THR A 1 227 ? 13.585 0.519 8.157 1.00 78.44 227 THR A N 1
ATOM 1751 C CA . THR A 1 227 ? 13.693 -0.154 9.456 1.00 78.44 227 THR A CA 1
ATOM 1752 C C . THR A 1 227 ? 14.221 0.767 10.558 1.00 78.44 227 THR A C 1
ATOM 1754 O O . THR A 1 227 ? 15.210 1.485 10.394 1.00 78.44 227 THR A O 1
ATOM 1757 N N . CYS A 1 228 ? 13.587 0.694 11.728 1.00 77.31 228 CYS A N 1
ATOM 1758 C CA . CYS A 1 228 ? 14.122 1.189 12.995 1.00 77.31 228 CYS A CA 1
ATOM 1759 C C . CYS A 1 228 ? 14.545 0.007 13.884 1.00 77.31 228 CYS A C 1
ATOM 1761 O O . CYS A 1 228 ? 14.174 -1.146 13.637 1.00 77.31 228 CYS A O 1
ATOM 1763 N N . ALA A 1 229 ? 15.352 0.267 14.913 1.00 73.69 229 ALA A N 1
ATOM 1764 C CA . ALA A 1 229 ? 15.691 -0.763 15.886 1.00 73.69 229 ALA A CA 1
ATOM 1765 C C . ALA A 1 229 ? 14.552 -0.898 16.907 1.00 73.69 229 ALA A C 1
ATOM 1767 O O . ALA A 1 229 ? 14.087 0.101 17.453 1.00 73.69 229 ALA A O 1
ATOM 1768 N N . ARG A 1 230 ? 14.134 -2.134 17.201 1.00 64.88 230 ARG A N 1
ATOM 1769 C CA . ARG A 1 230 ? 13.316 -2.420 18.387 1.00 64.88 230 ARG A CA 1
ATOM 1770 C C . ARG A 1 230 ? 14.249 -2.617 19.568 1.00 64.88 230 ARG A C 1
ATOM 1772 O O . ARG A 1 230 ? 15.141 -3.466 19.506 1.00 64.88 230 ARG A O 1
ATOM 1779 N N . THR A 1 231 ? 14.046 -1.873 20.644 1.00 53.16 231 THR A N 1
ATOM 1780 C CA . THR A 1 231 ? 14.735 -2.164 21.903 1.00 53.16 231 THR A CA 1
ATOM 1781 C C . THR A 1 231 ? 13.978 -3.280 22.608 1.00 53.16 231 THR A C 1
ATOM 1783 O O . THR A 1 231 ? 12.788 -3.142 22.882 1.00 53.16 231 THR A O 1
ATOM 1786 N N . ARG A 1 232 ? 14.644 -4.411 22.863 1.00 52.91 232 ARG A N 1
ATOM 1787 C CA . ARG A 1 232 ? 14.084 -5.453 23.732 1.00 52.91 232 ARG A CA 1
ATOM 1788 C C . ARG A 1 232 ? 14.042 -4.917 25.164 1.00 52.91 232 ARG A C 1
ATOM 1790 O O . ARG A 1 232 ? 14.996 -4.259 25.578 1.00 52.91 232 ARG A O 1
ATOM 1797 N N . ARG A 1 233 ? 12.952 -5.197 25.878 1.00 43.94 233 ARG A N 1
ATOM 1798 C CA . ARG A 1 233 ? 12.952 -5.167 27.344 1.00 43.94 233 ARG A CA 1
ATOM 1799 C C . ARG A 1 233 ? 13.692 -6.384 27.881 1.00 43.94 233 ARG A C 1
ATOM 1801 O O . ARG A 1 233 ? 13.621 -7.441 27.210 1.00 43.94 233 ARG A O 1
#

Foldseek 3Di:
DVLVVCVVVVHDDDPQRLCCVLAVFGFAAADVVLLVVLLVLLPVLLDDDDDSVVSVVVVQVVQFDDLVCLVVLLVLLQVVLCVLQCVVQPFPPPADEAEAEDEPDPDAWDWDDPPPNYIYIYGYSVDRDGLLCSSLRSQCRHHPADSVVLRCCCVPCCPPVVNCVSVDDDPSHSSVVVRNVCSNCRLCVRPNPCSLVVSQVSCVVVVHHGDRVSSVSNVVSVVSVVDTDGDDD

Sequence (233 aa):
MACAGRKFAGQQIGFVEEVRDYFDVDIAKGDPDRYRQAHTRLDAALGGTGPLADRMAAHRRADEIPPARLEACIHAFSSALRDRVRADYPLPDTETITYEVVTDKPWSGFNYYLGDYRSTVAVNADLKQLMSNLPRLVAHESYPGHHTEHCRKEAGLVHRHGHDEQTIFLVNTPQCLMAEGLADLALYAAIGPGWGGWAAEIYADLGLRFDGEKAEAVAEASAALATCARTRR

pLDDT: mean 93.29, std 6.85, range [43.94, 98.38]